Protein AF-B3S1S8-F1 (afdb_monomer_lite)

Structure (mmCIF, N/CA/C/O backbone):
data_AF-B3S1S8-F1
#
_entry.id   AF-B3S1S8-F1
#
loop_
_atom_site.group_PDB
_atom_site.id
_atom_site.type_symbol
_atom_site.label_atom_id
_atom_site.label_alt_id
_atom_site.label_comp_id
_atom_site.label_asym_id
_atom_site.label_entity_id
_atom_site.label_seq_id
_atom_site.pdbx_PDB_ins_code
_atom_site.Cartn_x
_atom_site.Cartn_y
_atom_site.Cartn_z
_atom_site.occupancy
_atom_site.B_iso_or_equiv
_atom_site.auth_seq_id
_atom_site.auth_comp_id
_atom_site.auth_asym_id
_atom_site.auth_atom_id
_atom_site.pdbx_PDB_model_num
ATOM 1 N N . MET A 1 1 ? -40.606 -5.474 35.653 1.00 45.53 1 MET A N 1
ATOM 2 C CA . MET A 1 1 ? -39.878 -5.193 34.398 1.00 45.53 1 MET A CA 1
ATOM 3 C C . MET A 1 1 ? -38.573 -4.525 34.785 1.00 45.53 1 MET A C 1
ATOM 5 O O . MET A 1 1 ? -38.622 -3.520 35.476 1.00 45.53 1 MET A O 1
ATOM 9 N N . SER A 1 2 ? -37.423 -5.132 34.489 1.00 52.34 2 SER A N 1
ATOM 10 C CA . SER A 1 2 ? -36.126 -4.536 34.825 1.00 52.34 2 SER A CA 1
ATOM 11 C C . SER A 1 2 ? -35.828 -3.410 33.840 1.00 52.34 2 SER A C 1
ATOM 13 O O . SER A 1 2 ? -35.502 -3.671 32.681 1.00 52.34 2 SER A O 1
ATOM 15 N N . SER A 1 3 ? -35.999 -2.170 34.297 1.00 56.22 3 SER A N 1
ATOM 16 C CA . SER A 1 3 ? -35.756 -0.972 33.497 1.00 56.22 3 SER A CA 1
ATOM 17 C C . SER A 1 3 ? -34.338 -0.965 32.936 1.00 56.22 3 SER A C 1
ATOM 19 O O . SER A 1 3 ? -33.378 -1.373 33.596 1.00 56.22 3 SER A O 1
ATOM 21 N N . ILE A 1 4 ? -34.217 -0.546 31.682 1.00 69.62 4 ILE A N 1
ATOM 22 C CA . ILE A 1 4 ? -32.931 -0.424 30.995 1.00 69.62 4 ILE A CA 1
ATOM 23 C C . ILE A 1 4 ? -32.202 0.804 31.561 1.00 69.62 4 ILE A C 1
ATOM 25 O O . ILE A 1 4 ? -32.836 1.777 31.957 1.00 69.62 4 ILE A O 1
ATOM 29 N N . ILE A 1 5 ? -30.863 0.791 31.592 1.00 71.94 5 ILE A N 1
ATOM 30 C CA . ILE A 1 5 ? -30.052 1.898 32.143 1.00 71.94 5 ILE A CA 1
ATOM 31 C C . ILE A 1 5 ? -30.457 3.257 31.537 1.00 71.94 5 ILE A C 1
ATOM 33 O O . ILE A 1 5 ? -30.552 4.241 32.269 1.00 71.94 5 ILE A O 1
ATOM 37 N N . LEU A 1 6 ? -30.786 3.295 30.238 1.00 73.06 6 LEU A N 1
ATOM 38 C CA . LEU A 1 6 ? -31.295 4.486 29.545 1.00 73.06 6 LEU A CA 1
ATOM 39 C C . LEU A 1 6 ? -32.641 5.007 30.074 1.00 73.06 6 LEU A C 1
ATOM 41 O O . LEU A 1 6 ? -32.866 6.208 30.028 1.00 73.06 6 LEU A O 1
ATOM 45 N N . GLU A 1 7 ? -33.515 4.144 30.590 1.00 76.56 7 GLU A N 1
ATOM 46 C CA . GLU A 1 7 ? -34.831 4.533 31.125 1.00 76.56 7 GLU A CA 1
ATOM 47 C C . GLU A 1 7 ? -34.725 5.111 32.543 1.00 76.56 7 GLU A C 1
ATOM 49 O O . GLU A 1 7 ? -35.567 5.894 32.968 1.00 76.56 7 GLU A O 1
ATOM 54 N N . THR A 1 8 ? -33.673 4.738 33.277 1.00 79.56 8 THR A N 1
ATOM 55 C CA . THR A 1 8 ? -33.416 5.202 34.654 1.00 79.56 8 THR A CA 1
ATOM 56 C C . THR A 1 8 ? -32.478 6.412 34.731 1.00 79.56 8 THR A C 1
ATOM 58 O O . THR A 1 8 ? -32.267 6.979 35.803 1.00 79.56 8 THR A O 1
ATOM 61 N N . LEU A 1 9 ? -31.876 6.800 33.603 1.00 80.38 9 LEU A N 1
ATOM 62 C CA . LEU A 1 9 ? -30.872 7.858 33.530 1.00 80.38 9 LEU A CA 1
ATOM 63 C C . LEU A 1 9 ? -31.528 9.245 33.555 1.00 80.38 9 LEU A C 1
ATOM 65 O O . LEU A 1 9 ? -32.328 9.595 32.693 1.00 80.38 9 LEU A O 1
ATOM 69 N N . SER A 1 10 ? -31.139 10.077 34.524 1.00 87.44 10 SER A N 1
ATOM 70 C CA . SER A 1 10 ? -31.564 11.484 34.573 1.00 87.44 10 SER A CA 1
ATOM 71 C C . SER A 1 10 ? -30.994 12.277 33.389 1.00 87.44 10 SER A C 1
ATOM 73 O O . SER A 1 10 ? -29.819 12.121 33.043 1.00 87.44 10 SER A O 1
ATOM 75 N N . SER A 1 11 ? -31.784 13.199 32.825 1.00 86.06 11 SER A N 1
ATOM 76 C CA . SER A 1 11 ? -31.407 14.027 31.666 1.00 86.06 11 SER A CA 1
ATOM 77 C C . SER A 1 11 ? -30.083 14.776 31.851 1.00 86.06 11 SER A C 1
ATOM 79 O O . SER A 1 11 ? -29.344 14.955 30.888 1.00 86.06 11 SER A O 1
ATOM 81 N N . LYS A 1 12 ? -29.724 15.152 33.087 1.00 90.50 12 LYS A N 1
ATOM 82 C CA . LYS A 1 12 ? -28.438 15.804 33.390 1.00 90.50 12 LYS A CA 1
ATOM 83 C C . LYS A 1 12 ? -27.236 14.893 33.105 1.00 90.50 12 LYS A C 1
ATOM 85 O O . LYS A 1 12 ? -26.252 15.343 32.527 1.00 90.50 12 LYS A O 1
ATOM 90 N N . HIS A 1 13 ? -27.328 13.610 33.460 1.00 89.25 13 HIS A N 1
ATOM 91 C CA . HIS A 1 13 ? -26.271 12.626 33.197 1.00 89.25 13 HIS A CA 1
ATOM 92 C C . HIS A 1 13 ? -26.191 12.267 31.714 1.00 89.25 13 HIS A C 1
ATOM 94 O O . HIS A 1 13 ? -25.094 12.099 31.185 1.00 89.25 13 HIS A O 1
ATOM 100 N N . LEU A 1 14 ? -27.340 12.197 31.033 1.00 88.75 14 LEU A N 1
ATOM 101 C CA . LEU A 1 14 ? -27.385 11.962 29.592 1.00 88.75 14 LEU A CA 1
ATOM 102 C C . LEU A 1 14 ? -26.706 13.105 28.820 1.00 88.75 14 LEU A C 1
ATOM 104 O O . LEU A 1 14 ? -25.874 12.844 27.954 1.00 88.75 14 LEU A O 1
ATOM 108 N N . ILE A 1 15 ? -26.997 14.361 29.178 1.00 92.44 15 ILE A N 1
ATOM 109 C CA . ILE A 1 15 ? -26.346 15.541 28.588 1.00 92.44 15 ILE A CA 1
ATOM 110 C C . ILE A 1 15 ? -24.839 15.515 28.860 1.00 92.44 15 ILE A C 1
ATOM 112 O O . ILE A 1 15 ? -24.052 15.721 27.939 1.00 92.44 15 ILE A O 1
ATOM 116 N N . ALA A 1 16 ? -24.420 15.202 30.090 1.00 93.25 16 ALA A N 1
ATOM 117 C CA . ALA A 1 16 ? -23.002 15.099 30.430 1.00 93.25 16 ALA A CA 1
ATOM 118 C C . ALA A 1 16 ? -22.276 14.020 29.601 1.00 93.25 16 ALA A C 1
ATOM 120 O O . ALA A 1 16 ? -21.203 14.281 29.060 1.00 93.25 16 ALA A O 1
ATOM 121 N N . PHE A 1 17 ? -22.874 12.832 29.440 1.00 91.12 17 PHE A N 1
ATOM 122 C CA . PHE A 1 17 ? -22.316 11.764 28.603 1.00 91.12 17 PHE A CA 1
ATOM 123 C C . PHE A 1 17 ? -22.252 12.164 27.122 1.00 91.12 17 PHE A C 1
ATOM 125 O O . PHE A 1 17 ? -21.245 11.920 26.457 1.00 91.12 17 PHE A O 1
ATOM 132 N N . SER A 1 18 ? -23.294 12.828 26.615 1.00 92.00 18 SER A N 1
ATOM 133 C CA . SER A 1 18 ? -23.328 13.329 25.239 1.00 92.00 18 SER A CA 1
ATOM 134 C C . SER A 1 18 ? -22.239 14.374 24.982 1.00 92.00 18 SER A C 1
ATOM 136 O O . SER A 1 18 ? -21.576 14.316 23.950 1.00 92.00 18 SER A O 1
ATOM 138 N N . LEU A 1 19 ? -22.019 15.309 25.913 1.00 95.50 19 LEU A N 1
ATOM 139 C CA . LEU A 1 19 ? -20.952 16.309 25.810 1.00 95.50 19 LEU A CA 1
ATOM 140 C C . LEU A 1 19 ? -19.561 15.666 25.857 1.00 95.50 19 LEU A C 1
ATOM 142 O O . LEU A 1 19 ? -18.675 16.078 25.113 1.00 95.50 19 LEU A O 1
ATOM 146 N N . LEU A 1 20 ? -19.375 14.627 26.676 1.00 93.94 20 LEU A N 1
ATOM 147 C CA . LEU A 1 20 ? -18.128 13.862 26.727 1.00 93.94 20 LEU A CA 1
ATOM 148 C C . LEU A 1 20 ? -17.842 13.147 25.400 1.00 93.94 20 LEU A C 1
ATOM 150 O O . LEU A 1 20 ? -16.719 13.208 24.900 1.00 93.94 20 LEU A O 1
ATOM 154 N N . MET A 1 21 ? -18.848 12.501 24.805 1.00 91.81 21 MET A N 1
ATOM 155 C CA . MET A 1 21 ? -18.712 11.870 23.486 1.00 91.81 21 MET A CA 1
ATOM 156 C C . MET A 1 21 ? -18.413 12.895 22.390 1.00 91.81 21 MET A C 1
ATOM 158 O O . MET A 1 21 ? -17.554 12.651 21.545 1.00 91.81 21 MET A O 1
ATOM 162 N N . LEU A 1 22 ? -19.052 14.065 22.437 1.00 95.56 22 LEU A N 1
ATOM 163 C CA . LEU A 1 22 ? -18.797 15.154 21.497 1.00 95.56 22 LEU A CA 1
ATOM 164 C C . LEU A 1 22 ? -17.364 15.695 21.638 1.00 95.56 22 LEU A C 1
ATOM 166 O O . LEU A 1 22 ? -16.676 15.887 20.638 1.00 95.56 22 LEU A O 1
ATOM 170 N N . ALA A 1 23 ? -16.866 15.863 22.865 1.00 94.62 23 ALA A N 1
ATOM 171 C CA . ALA A 1 23 ? -15.479 16.256 23.111 1.00 94.62 23 ALA A CA 1
ATOM 172 C C . ALA A 1 23 ? -14.474 15.218 22.575 1.00 94.62 23 ALA A C 1
ATOM 174 O O . ALA A 1 23 ? -13.458 15.590 21.987 1.00 94.62 23 ALA A O 1
ATOM 175 N N . ALA A 1 24 ? -14.773 13.921 22.719 1.00 90.62 24 ALA A N 1
ATOM 176 C CA . ALA A 1 24 ? -13.963 12.850 22.143 1.00 90.62 24 ALA A CA 1
ATOM 177 C C . ALA A 1 24 ? -13.981 12.865 20.601 1.00 90.62 24 ALA A C 1
ATOM 179 O O . ALA A 1 24 ? -12.947 12.682 19.969 1.00 90.62 24 ALA A O 1
ATOM 180 N N . GLN A 1 25 ? -15.125 13.138 19.968 1.00 90.81 25 GLN A N 1
ATOM 181 C CA . GLN A 1 25 ? -15.199 13.287 18.508 1.00 90.81 25 GLN A CA 1
ATOM 182 C C . GLN A 1 25 ? -14.378 14.485 18.012 1.00 90.81 25 GLN A C 1
ATOM 184 O O . GLN A 1 25 ? -13.640 14.366 17.035 1.00 90.81 25 GLN A O 1
ATOM 189 N N . ILE A 1 26 ? -14.444 15.621 18.715 1.00 93.56 26 ILE A N 1
ATOM 190 C CA . ILE A 1 26 ? -13.639 16.806 18.398 1.00 93.56 26 ILE A CA 1
ATOM 191 C C . ILE A 1 26 ? -12.139 16.500 18.516 1.00 93.56 26 ILE A C 1
ATOM 193 O O . ILE A 1 26 ? -11.364 16.910 17.651 1.00 93.56 26 ILE A O 1
ATOM 197 N N . SER A 1 27 ? -11.710 15.755 19.541 1.00 89.75 27 SER A N 1
ATOM 198 C CA . SER A 1 27 ? -10.294 15.399 19.689 1.00 89.75 27 SER A CA 1
ATOM 199 C C . SER A 1 27 ? -9.792 14.530 18.529 1.00 89.75 27 SER A C 1
ATOM 201 O O . SER A 1 27 ? -8.696 14.778 18.022 1.00 89.75 27 SER A O 1
ATOM 203 N N . PHE A 1 28 ? -10.607 13.596 18.026 1.00 88.00 28 PHE A N 1
ATOM 204 C CA . PHE A 1 28 ? -10.269 12.814 16.833 1.00 88.00 28 PHE A CA 1
ATOM 205 C C . PHE A 1 28 ? -10.124 13.674 15.574 1.00 88.00 28 PHE A C 1
ATOM 207 O O . PHE A 1 28 ? -9.222 13.418 14.775 1.00 88.00 28 PHE A O 1
ATOM 214 N N . ILE A 1 29 ? -10.930 14.729 15.416 1.00 88.94 29 ILE A N 1
ATOM 215 C CA . ILE A 1 29 ? -10.787 15.676 14.296 1.00 88.94 29 ILE A CA 1
ATOM 216 C C . ILE A 1 29 ? -9.424 16.378 14.361 1.00 88.94 29 ILE A C 1
ATOM 218 O O . ILE A 1 29 ? -8.721 16.453 13.354 1.00 88.94 29 ILE A O 1
ATOM 222 N N . PHE A 1 30 ? -8.998 16.830 15.544 1.00 89.25 30 PHE A N 1
ATOM 223 C CA . PHE A 1 30 ? -7.679 17.453 15.709 1.00 89.25 30 PHE A CA 1
ATOM 224 C C . PHE A 1 30 ? -6.518 16.493 15.423 1.00 89.25 30 PHE A C 1
ATOM 226 O O . PHE A 1 30 ? -5.501 16.917 14.871 1.00 89.25 30 PHE A O 1
ATOM 233 N N . ILE A 1 31 ? -6.657 15.210 15.769 1.00 87.38 31 ILE A N 1
ATOM 234 C CA . ILE A 1 31 ? -5.667 14.180 15.419 1.00 87.38 31 ILE A CA 1
ATOM 235 C C . ILE A 1 31 ? -5.635 13.974 13.898 1.00 87.38 31 ILE A C 1
ATOM 237 O O . ILE A 1 31 ? -4.554 13.941 13.312 1.00 87.38 31 ILE A O 1
ATOM 241 N N . GLY A 1 32 ? -6.802 13.919 13.249 1.00 84.19 32 GLY A N 1
ATOM 242 C CA . GLY A 1 32 ? -6.922 13.802 11.795 1.00 84.19 32 GLY A CA 1
ATOM 243 C C . GLY A 1 32 ? -6.285 14.967 11.033 1.00 84.19 32 GLY A C 1
ATOM 244 O O . GLY A 1 32 ? -5.640 14.741 10.017 1.00 84.19 32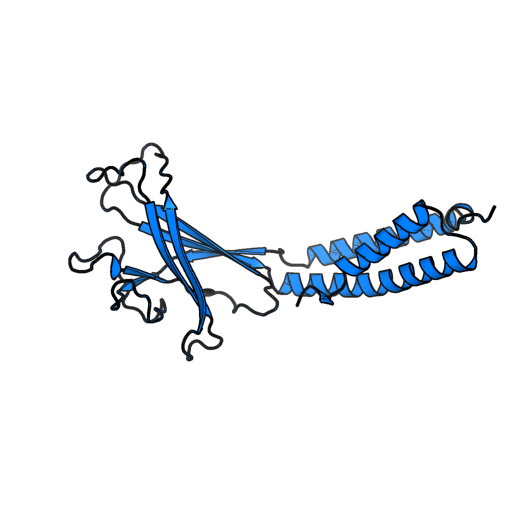 GLY A O 1
ATOM 245 N N . LEU A 1 33 ? -6.380 16.196 11.555 1.00 87.19 33 LEU A N 1
ATOM 246 C CA . LEU A 1 33 ? -5.735 17.378 10.961 1.00 87.19 33 LEU A CA 1
ATOM 247 C C . LEU A 1 33 ? -4.199 17.337 11.027 1.00 87.19 33 LEU A C 1
ATOM 249 O O . LEU A 1 33 ? -3.539 17.967 10.204 1.00 87.19 33 LEU A O 1
ATOM 253 N N . LYS A 1 34 ? -3.624 16.625 12.004 1.00 87.25 34 LYS A N 1
ATOM 254 C CA . LYS A 1 34 ? -2.167 16.438 12.125 1.00 87.25 34 LYS A CA 1
ATOM 255 C C . LYS A 1 34 ? -1.653 15.240 11.330 1.00 87.25 34 LYS A C 1
ATOM 257 O O . LYS A 1 34 ? -0.455 15.170 11.061 1.00 87.25 34 LYS A O 1
ATOM 262 N N . ALA A 1 35 ? -2.522 14.291 10.995 1.00 89.06 35 ALA A N 1
ATOM 263 C CA . ALA A 1 35 ? -2.134 13.113 10.241 1.00 89.06 35 ALA A CA 1
ATOM 264 C C . ALA A 1 35 ? -1.841 13.483 8.775 1.00 89.06 35 ALA A C 1
ATOM 266 O O . ALA A 1 35 ? -2.598 14.242 8.165 1.00 89.06 35 ALA A O 1
ATOM 267 N N . PRO A 1 36 ? -0.758 12.955 8.177 1.00 90.62 36 PRO A N 1
ATOM 268 C CA . PRO A 1 36 ? -0.522 13.128 6.753 1.00 90.62 36 PRO A CA 1
ATOM 269 C C . PRO A 1 36 ? -1.573 12.361 5.947 1.00 90.62 36 PRO A C 1
ATOM 271 O O . PRO A 1 36 ? -2.266 11.482 6.462 1.00 90.62 36 PRO A O 1
ATOM 274 N N . SER A 1 37 ? -1.670 12.663 4.654 1.00 91.00 37 SER A N 1
ATOM 275 C CA . SER A 1 37 ? -2.592 11.961 3.760 1.00 91.00 37 SER A CA 1
ATOM 276 C C . SER A 1 37 ? -2.371 10.438 3.810 1.00 91.00 37 SER A C 1
ATOM 278 O O . SER A 1 37 ? -1.221 9.994 3.829 1.00 91.00 37 SER A O 1
ATOM 280 N N . PRO A 1 38 ? -3.435 9.618 3.777 1.00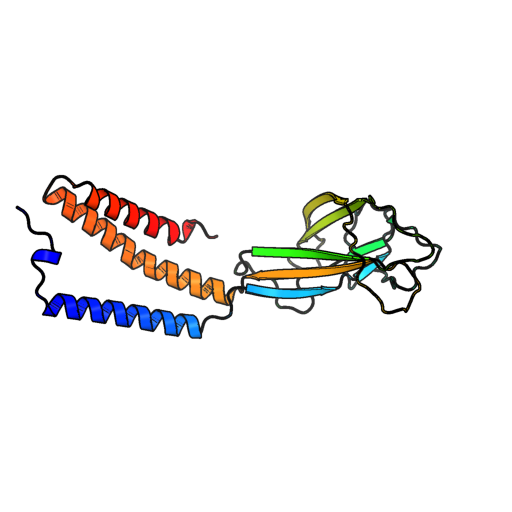 89.81 38 PRO A N 1
ATOM 281 C CA . PRO A 1 38 ? -3.324 8.166 3.956 1.00 89.81 38 PRO A CA 1
ATOM 282 C C . PRO A 1 38 ? -2.441 7.504 2.899 1.00 89.81 38 PRO A C 1
ATOM 284 O O . PRO A 1 38 ? -1.667 6.588 3.183 1.00 89.81 38 PRO A O 1
ATOM 287 N N . THR A 1 39 ? -2.505 8.026 1.680 1.00 91.31 39 THR A N 1
ATOM 288 C CA . THR A 1 39 ? -1.849 7.458 0.513 1.00 91.31 39 THR A CA 1
ATOM 289 C C . THR A 1 39 ? -1.086 8.542 -0.226 1.00 91.31 39 THR A C 1
ATOM 291 O O . THR A 1 39 ? -1.520 9.695 -0.281 1.00 91.31 39 THR A O 1
ATOM 294 N N . LYS A 1 40 ? 0.049 8.172 -0.819 1.00 88.81 40 LYS A N 1
ATOM 295 C CA . LYS A 1 40 ? 0.810 9.035 -1.717 1.00 88.81 40 LYS A CA 1
ATOM 296 C C . LYS A 1 40 ? 1.138 8.295 -3.007 1.00 88.81 40 LYS A C 1
ATOM 298 O O . LYS A 1 40 ? 1.621 7.164 -2.977 1.00 88.81 40 LYS A O 1
ATOM 303 N N . ALA A 1 41 ? 0.857 8.951 -4.127 1.00 88.00 41 ALA A N 1
ATOM 304 C CA . ALA A 1 41 ? 1.190 8.462 -5.454 1.00 88.00 41 ALA A CA 1
ATOM 305 C C . ALA A 1 41 ? 2.524 9.062 -5.907 1.00 88.00 41 ALA A C 1
ATOM 307 O O . ALA A 1 41 ? 2.754 10.266 -5.781 1.00 88.00 41 ALA A O 1
ATOM 308 N N . TYR A 1 42 ? 3.382 8.210 -6.449 1.00 84.75 42 TYR A N 1
ATOM 309 C CA . TYR A 1 42 ? 4.671 8.557 -7.018 1.00 84.75 42 TYR A CA 1
ATOM 310 C C . TYR A 1 42 ? 4.721 8.123 -8.474 1.00 84.75 42 TYR A C 1
ATOM 312 O O . TYR A 1 42 ? 4.167 7.096 -8.871 1.00 84.75 42 TYR A O 1
ATOM 320 N N . LYS A 1 43 ? 5.386 8.951 -9.268 1.00 83.06 43 LYS A N 1
ATOM 321 C CA . LYS A 1 43 ? 5.529 8.799 -10.704 1.00 83.06 43 LYS A CA 1
ATOM 322 C C . LYS A 1 43 ? 6.939 8.287 -10.990 1.00 83.06 43 LYS A C 1
ATOM 324 O O . LYS A 1 43 ? 7.899 8.977 -10.668 1.00 83.06 43 LYS A O 1
ATOM 329 N N . PHE A 1 44 ? 7.053 7.099 -11.571 1.00 81.88 44 PHE A N 1
ATOM 330 C CA . PHE A 1 44 ? 8.321 6.464 -11.911 1.00 81.88 44 PHE A CA 1
ATOM 331 C C . PHE A 1 44 ? 8.412 6.263 -13.419 1.00 81.88 44 PHE A C 1
ATOM 333 O O . PHE A 1 44 ? 7.585 5.587 -14.029 1.00 81.88 44 PHE A O 1
ATOM 340 N N . THR A 1 45 ? 9.444 6.834 -14.021 1.00 81.50 45 THR A N 1
ATOM 341 C CA . THR A 1 45 ? 9.780 6.566 -15.418 1.00 81.50 45 THR A CA 1
ATOM 342 C C . THR A 1 45 ? 10.648 5.318 -15.472 1.00 81.50 45 THR A C 1
ATOM 344 O O . THR A 1 45 ? 11.586 5.196 -14.683 1.00 81.50 45 THR A O 1
ATOM 347 N N . ALA A 1 46 ? 10.323 4.383 -16.365 1.00 86.06 46 ALA A N 1
ATOM 348 C CA . ALA A 1 46 ? 11.184 3.236 -16.600 1.00 86.06 46 ALA A CA 1
ATOM 349 C C . ALA A 1 46 ? 12.425 3.658 -17.387 1.00 86.06 46 ALA A C 1
ATOM 351 O O . ALA A 1 46 ? 12.313 4.347 -18.400 1.00 86.06 46 ALA A O 1
ATOM 352 N N . THR A 1 47 ? 13.590 3.211 -16.931 1.00 87.94 47 THR A N 1
ATOM 353 C CA . THR A 1 47 ? 14.833 3.313 -17.693 1.00 87.94 47 THR A CA 1
ATOM 354 C C . THR A 1 47 ? 14.912 2.118 -18.626 1.00 87.94 47 THR A C 1
ATOM 356 O O . THR A 1 47 ? 14.656 0.979 -18.223 1.00 87.94 47 THR A O 1
ATOM 359 N N . THR A 1 48 ? 15.251 2.367 -19.883 1.00 88.94 48 THR A N 1
ATOM 360 C CA . THR A 1 48 ? 15.455 1.319 -20.878 1.00 88.94 48 THR A CA 1
ATOM 361 C C . THR A 1 48 ? 16.894 0.879 -20.914 1.00 88.94 48 THR A C 1
ATOM 363 O O . THR A 1 48 ? 17.792 1.670 -21.178 1.00 88.94 48 THR A O 1
ATOM 366 N N . CYS A 1 49 ? 17.100 -0.409 -20.685 1.00 89.50 49 CYS A N 1
ATOM 367 C CA . CYS A 1 49 ? 18.410 -1.023 -20.616 1.00 89.50 49 CYS A CA 1
ATOM 368 C C . CYS A 1 49 ? 18.575 -2.074 -21.709 1.00 89.50 49 CYS A C 1
ATOM 370 O O . CYS A 1 49 ? 17.628 -2.794 -22.045 1.00 89.50 49 CYS A O 1
ATOM 372 N N . LYS A 1 50 ? 19.812 -2.227 -22.190 1.00 90.00 50 LYS A N 1
ATOM 373 C CA . LYS A 1 50 ? 20.198 -3.384 -22.997 1.00 90.00 50 LYS A CA 1
ATOM 374 C C . LYS A 1 50 ? 20.347 -4.627 -22.119 1.00 90.00 50 LYS A C 1
ATOM 376 O O . LYS A 1 50 ? 21.161 -4.646 -21.195 1.00 90.00 50 LYS A O 1
ATOM 381 N N . ALA A 1 51 ? 19.613 -5.680 -22.444 1.00 86.81 51 ALA A N 1
ATOM 382 C CA . ALA A 1 51 ? 19.791 -7.010 -21.889 1.00 86.81 51 ALA A CA 1
ATOM 383 C C . ALA A 1 51 ? 20.666 -7.882 -22.794 1.00 86.81 51 ALA A C 1
ATOM 385 O O . ALA A 1 51 ? 20.730 -7.710 -24.006 1.00 86.81 51 ALA A O 1
ATOM 386 N N . HIS A 1 52 ? 21.336 -8.855 -22.181 1.00 83.25 52 HIS A N 1
ATOM 387 C CA . HIS A 1 52 ? 22.224 -9.800 -22.868 1.00 83.25 52 HIS A CA 1
ATOM 388 C C . HIS A 1 52 ? 21.657 -11.225 -22.887 1.00 83.25 52 HIS A C 1
ATOM 390 O O . HIS A 1 52 ? 22.354 -12.174 -23.245 1.00 83.25 52 HIS A O 1
ATOM 396 N N . ASP A 1 53 ? 20.404 -11.403 -22.461 1.00 80.19 53 ASP A N 1
ATOM 397 C CA . ASP A 1 53 ? 19.833 -12.714 -22.158 1.00 80.19 53 ASP A CA 1
ATOM 398 C C . ASP A 1 53 ? 18.595 -13.091 -22.984 1.00 80.19 53 ASP A C 1
ATOM 400 O O . ASP A 1 53 ? 17.921 -14.070 -22.641 1.00 80.19 53 ASP A O 1
ATOM 404 N N . LYS A 1 54 ? 18.349 -12.382 -24.097 1.00 80.56 54 LYS A N 1
ATOM 405 C CA . LYS A 1 54 ? 17.306 -12.700 -25.092 1.00 80.56 54 LYS A CA 1
ATOM 406 C C . LYS A 1 54 ? 15.927 -12.905 -24.449 1.00 80.56 54 LYS A C 1
ATOM 408 O O . LYS A 1 54 ? 15.306 -13.962 -24.585 1.00 80.56 54 LYS A O 1
ATOM 413 N N . GLY A 1 55 ? 15.513 -11.948 -23.620 1.00 75.38 55 GLY A N 1
ATOM 414 C CA . GLY A 1 55 ? 14.210 -11.931 -22.954 1.00 75.38 55 GLY A CA 1
ATOM 415 C C . GLY A 1 55 ? 14.044 -12.909 -21.785 1.00 75.38 55 GLY A C 1
ATOM 416 O O . GLY A 1 55 ? 12.934 -13.079 -21.280 1.00 75.38 55 GLY A O 1
ATOM 417 N N . ARG A 1 56 ? 15.112 -13.581 -21.325 1.00 80.25 56 ARG A N 1
ATOM 418 C CA . ARG A 1 56 ? 15.028 -14.562 -20.222 1.00 80.25 56 ARG A CA 1
ATOM 419 C C . ARG A 1 56 ? 15.105 -13.936 -18.830 1.00 80.25 56 ARG A C 1
ATOM 421 O O . ARG A 1 56 ? 14.858 -14.661 -17.861 1.00 80.25 56 ARG A O 1
ATOM 428 N N . LEU A 1 57 ? 15.440 -12.650 -18.719 1.00 82.31 57 LEU A N 1
ATOM 429 C CA . LEU A 1 57 ? 15.549 -11.858 -17.484 1.00 82.31 57 LEU A CA 1
ATOM 430 C C . LEU A 1 57 ? 16.315 -12.546 -16.333 1.00 82.31 57 LEU A C 1
ATOM 432 O O . LEU A 1 57 ? 15.974 -12.376 -15.164 1.00 82.31 57 LEU A O 1
ATOM 436 N N . LYS A 1 58 ? 17.320 -13.378 -16.632 1.00 81.88 58 LYS A N 1
ATOM 437 C CA . LYS A 1 58 ? 18.102 -14.158 -15.654 1.00 81.88 58 LYS A CA 1
ATOM 438 C C . LYS A 1 58 ? 18.885 -13.273 -14.687 1.00 81.88 58 LYS A C 1
ATOM 440 O O . LYS A 1 58 ? 19.121 -13.695 -13.558 1.00 81.88 58 LYS A O 1
ATOM 445 N N . GLN A 1 59 ? 19.284 -12.089 -15.138 1.00 86.38 59 GLN A N 1
ATOM 446 C CA . GLN A 1 59 ? 19.999 -11.102 -14.344 1.00 86.38 59 GLN A CA 1
ATOM 447 C C . GLN A 1 59 ? 19.091 -9.910 -14.027 1.00 86.38 59 GLN A C 1
ATOM 449 O O . GLN A 1 59 ? 18.169 -9.590 -14.774 1.00 86.38 59 GLN A O 1
ATOM 454 N N . TRP A 1 60 ? 19.368 -9.255 -12.904 1.00 88.12 60 TRP A N 1
ATOM 455 C CA . TRP A 1 60 ? 18.724 -8.005 -12.525 1.00 88.12 60 TRP A CA 1
ATOM 456 C C . TRP A 1 60 ? 19.416 -6.816 -13.189 1.00 88.12 60 TRP A C 1
ATOM 458 O O . TRP A 1 60 ? 20.642 -6.717 -13.156 1.00 88.12 60 TRP A O 1
ATOM 468 N N . TYR A 1 61 ? 18.620 -5.913 -13.754 1.00 88.94 61 TYR A N 1
ATOM 469 C CA . TYR A 1 61 ? 19.087 -4.692 -14.405 1.00 88.94 61 TYR A CA 1
ATOM 470 C C . TYR A 1 61 ? 18.739 -3.497 -13.514 1.00 88.94 61 TYR A C 1
ATOM 472 O O . TYR A 1 61 ? 17.571 -3.122 -13.419 1.00 88.94 61 TYR A O 1
ATOM 480 N N . ASP A 1 62 ? 19.730 -2.931 -12.822 1.00 86.81 62 ASP A N 1
ATOM 481 C CA . ASP A 1 62 ? 19.551 -1.707 -12.030 1.00 86.81 62 ASP A CA 1
ATOM 482 C C . ASP A 1 62 ? 19.626 -0.481 -12.960 1.00 86.81 62 ASP A C 1
ATOM 484 O O . ASP A 1 62 ? 20.584 -0.404 -13.739 1.00 86.81 62 ASP A O 1
ATOM 488 N N . PRO A 1 63 ? 18.663 0.463 -12.896 1.00 87.06 63 PRO A N 1
ATOM 489 C CA . PRO A 1 63 ? 18.683 1.686 -13.700 1.00 87.06 63 PRO A CA 1
ATOM 490 C C . PRO A 1 63 ? 20.010 2.456 -13.664 1.00 87.06 63 PRO A C 1
ATOM 492 O O . PRO A 1 63 ? 20.394 3.031 -14.674 1.00 87.06 63 PRO A O 1
ATOM 495 N N . ASP A 1 64 ? 20.728 2.448 -12.534 1.00 85.00 64 ASP A N 1
ATOM 496 C CA . ASP A 1 64 ? 21.968 3.228 -12.383 1.00 85.00 64 ASP A CA 1
ATOM 497 C C . ASP A 1 64 ? 23.214 2.510 -12.936 1.00 85.00 64 ASP A C 1
ATOM 499 O O . ASP A 1 64 ? 24.273 3.121 -13.072 1.00 85.00 64 ASP A O 1
ATOM 503 N N . GLN A 1 65 ? 23.131 1.200 -13.188 1.00 85.75 65 GLN A N 1
ATOM 504 C CA . GLN A 1 65 ? 24.284 0.368 -13.567 1.00 85.75 65 GLN A CA 1
ATOM 505 C C . GLN A 1 65 ? 24.181 -0.213 -14.978 1.00 85.75 65 GLN A C 1
ATOM 507 O O . GLN A 1 65 ? 25.152 -0.782 -15.480 1.00 85.75 65 GLN A O 1
ATOM 512 N N . CYS A 1 66 ? 23.010 -0.137 -15.606 1.00 88.19 66 CYS A N 1
ATOM 513 C CA . CYS A 1 66 ? 22.785 -0.745 -16.906 1.00 88.19 66 CYS A CA 1
ATOM 514 C C . CYS A 1 66 ? 23.281 0.140 -18.062 1.00 88.19 66 CYS A C 1
ATOM 516 O O . CYS A 1 66 ? 23.457 1.349 -17.927 1.00 88.19 66 CYS A O 1
ATOM 518 N N . GLN A 1 67 ? 23.461 -0.469 -19.237 1.00 89.50 67 GLN A N 1
ATOM 519 C CA . GLN A 1 67 ? 23.655 0.281 -20.473 1.00 89.50 67 GLN A CA 1
ATOM 520 C C . GLN A 1 67 ? 22.307 0.856 -20.927 1.00 89.50 67 GLN A C 1
ATOM 522 O O . GLN A 1 67 ? 21.491 0.129 -21.501 1.00 89.50 67 GLN A O 1
ATOM 527 N N . GLU A 1 68 ? 22.086 2.141 -20.653 1.00 88.94 68 GLU A N 1
ATOM 528 C CA . GLU A 1 68 ? 20.879 2.857 -21.064 1.00 88.94 68 GLU A CA 1
ATOM 529 C C . GLU A 1 68 ? 20.795 2.969 -22.596 1.00 88.94 68 GLU A C 1
ATOM 531 O O . GLU A 1 68 ? 21.788 3.232 -23.281 1.00 88.94 68 GLU A O 1
ATOM 536 N N . ILE A 1 69 ? 19.598 2.744 -23.136 1.00 87.12 69 ILE A N 1
ATOM 537 C CA . ILE A 1 69 ? 19.269 2.921 -24.551 1.00 87.12 69 ILE A CA 1
ATOM 538 C C . ILE A 1 69 ? 18.205 4.009 -24.647 1.00 87.12 69 ILE A C 1
ATOM 540 O O . ILE A 1 69 ? 17.183 3.924 -23.968 1.00 87.12 69 ILE A O 1
ATOM 544 N N . ASP A 1 70 ? 18.394 4.978 -25.540 1.00 83.00 70 ASP A N 1
ATOM 545 C CA . ASP A 1 70 ? 17.329 5.915 -25.891 1.00 83.00 70 ASP A CA 1
ATOM 546 C C . ASP A 1 70 ? 16.257 5.203 -26.735 1.00 83.00 70 ASP A C 1
ATOM 548 O O . ASP A 1 70 ? 16.520 4.786 -27.866 1.00 83.00 70 ASP A O 1
ATOM 552 N N . ILE A 1 71 ? 15.040 5.081 -26.191 1.00 77.25 71 ILE A N 1
ATOM 553 C CA . ILE A 1 71 ? 13.875 4.482 -26.873 1.00 77.25 71 ILE A CA 1
ATOM 554 C C . ILE A 1 71 ? 13.611 5.168 -28.211 1.00 77.25 71 ILE A C 1
ATOM 556 O O . ILE A 1 71 ? 13.201 4.512 -29.165 1.00 77.25 71 ILE A O 1
ATOM 560 N N . ARG A 1 72 ? 13.858 6.481 -28.287 1.00 74.56 72 ARG A N 1
ATOM 561 C CA . ARG A 1 72 ? 13.559 7.269 -29.483 1.00 74.56 72 ARG A CA 1
ATOM 562 C C . ARG A 1 72 ? 14.500 6.953 -30.628 1.00 74.56 72 ARG A C 1
ATOM 564 O O . ARG A 1 72 ? 14.134 7.171 -31.767 1.00 74.56 72 ARG A O 1
ATOM 571 N N . ASN A 1 73 ? 15.702 6.461 -30.347 1.00 77.75 73 ASN A N 1
ATOM 572 C CA . ASN A 1 73 ? 16.719 6.174 -31.352 1.00 77.75 73 ASN A CA 1
ATOM 573 C C . ASN A 1 73 ? 17.379 4.831 -31.053 1.00 77.75 73 ASN A C 1
ATOM 575 O O . ASN A 1 73 ? 18.580 4.748 -30.784 1.00 77.75 73 ASN A O 1
ATOM 579 N N . ILE A 1 74 ? 16.580 3.764 -31.103 1.00 77.06 74 ILE A N 1
ATOM 580 C CA . ILE A 1 74 ? 17.093 2.408 -30.915 1.00 77.06 74 ILE A CA 1
ATOM 581 C C . ILE A 1 74 ? 18.012 2.061 -32.098 1.00 77.06 74 ILE A C 1
ATOM 583 O O . ILE A 1 74 ? 17.569 2.091 -33.250 1.00 77.06 74 ILE A O 1
ATOM 587 N N . PRO A 1 75 ? 19.284 1.697 -31.849 1.00 78.31 75 PRO A N 1
ATOM 588 C CA . PRO A 1 75 ? 20.178 1.243 -32.903 1.00 78.31 75 PRO A CA 1
ATOM 589 C C . PRO A 1 75 ? 19.620 -0.009 -33.586 1.00 78.31 75 PRO A C 1
ATOM 591 O O . PRO A 1 75 ? 19.243 -0.964 -32.909 1.00 78.31 75 PRO A O 1
ATOM 594 N N . SER A 1 76 ? 19.672 -0.069 -34.918 1.00 78.12 76 SER A N 1
ATOM 595 C CA . SER A 1 76 ? 19.127 -1.183 -35.718 1.00 78.12 76 SER A CA 1
ATOM 596 C C . SER A 1 76 ? 19.724 -2.565 -35.404 1.00 78.12 76 SER A C 1
ATOM 598 O O . SER A 1 76 ? 19.216 -3.576 -35.875 1.00 78.12 76 SER A O 1
ATOM 600 N N . ASN A 1 77 ? 20.813 -2.618 -34.633 1.00 83.69 77 ASN A N 1
ATOM 601 C CA . ASN A 1 77 ? 21.505 -3.840 -34.222 1.00 83.69 77 ASN A CA 1
ATOM 602 C C . ASN A 1 77 ? 20.977 -4.436 -32.898 1.00 83.69 77 ASN A C 1
ATOM 604 O O . ASN A 1 77 ? 21.536 -5.414 -32.408 1.00 83.69 77 ASN A O 1
ATOM 608 N N . ILE A 1 78 ? 19.964 -3.831 -32.268 1.00 82.12 78 ILE A N 1
ATOM 609 C CA . ILE A 1 78 ? 19.398 -4.321 -31.003 1.00 82.12 78 ILE A CA 1
ATOM 610 C C . ILE A 1 78 ? 18.027 -4.951 -31.279 1.00 82.12 78 ILE A C 1
ATOM 612 O O . ILE A 1 78 ? 17.107 -4.238 -31.684 1.00 82.12 78 ILE A O 1
ATOM 616 N N . PRO A 1 79 ? 17.866 -6.272 -31.087 1.00 85.12 79 PRO A N 1
ATOM 617 C CA . PRO A 1 79 ? 16.576 -6.925 -31.255 1.00 85.12 79 PRO A CA 1
ATOM 618 C C . PRO A 1 79 ? 15.634 -6.600 -30.082 1.00 85.12 79 PRO A C 1
ATOM 620 O O . PRO A 1 79 ? 16.065 -6.229 -28.990 1.00 85.12 79 PRO A O 1
ATOM 623 N N . ALA A 1 80 ? 14.324 -6.746 -30.299 1.00 81.25 80 ALA A N 1
ATOM 624 C CA . ALA A 1 80 ? 13.307 -6.346 -29.321 1.00 81.25 80 ALA A CA 1
ATOM 625 C C . ALA A 1 80 ? 13.347 -7.154 -28.007 1.00 81.25 80 ALA A C 1
ATOM 627 O O . ALA A 1 80 ? 12.975 -6.634 -26.960 1.00 81.25 80 ALA A O 1
ATOM 628 N N . ASP A 1 81 ? 13.815 -8.404 -28.041 1.00 85.31 81 ASP A N 1
ATOM 629 C CA . ASP A 1 81 ? 13.967 -9.273 -26.866 1.00 85.31 81 ASP A CA 1
ATOM 630 C C . ASP A 1 81 ? 15.189 -8.920 -25.999 1.00 85.31 81 ASP A C 1
ATOM 632 O O . ASP A 1 81 ? 15.323 -9.418 -24.881 1.00 85.31 81 ASP A O 1
ATOM 636 N N . GLU A 1 82 ? 16.070 -8.044 -26.484 1.00 88.00 82 GLU A N 1
ATOM 637 C CA . GLU A 1 82 ? 17.179 -7.476 -25.713 1.00 88.00 82 GLU A CA 1
ATOM 638 C C . GLU A 1 82 ? 16.818 -6.138 -25.048 1.00 88.00 82 GLU A C 1
ATOM 640 O O . GLU A 1 82 ? 17.663 -5.546 -24.382 1.00 88.00 82 GLU A O 1
ATOM 645 N N . ILE A 1 83 ? 15.584 -5.646 -25.183 1.00 87.25 83 ILE A N 1
ATOM 646 C CA . ILE A 1 83 ? 15.149 -4.393 -24.554 1.00 87.25 83 ILE A CA 1
ATOM 647 C C . ILE A 1 83 ? 14.438 -4.707 -23.240 1.00 87.25 83 ILE A C 1
ATOM 649 O O . ILE A 1 83 ? 13.434 -5.419 -23.215 1.00 87.25 83 ILE A O 1
ATOM 653 N N . VAL A 1 84 ? 14.937 -4.146 -22.136 1.00 89.25 84 VAL A N 1
ATOM 654 C CA . VAL A 1 84 ? 14.338 -4.315 -20.807 1.00 89.25 84 VAL A CA 1
ATOM 655 C C . VAL A 1 84 ? 14.015 -2.961 -20.198 1.00 89.25 84 VAL A C 1
ATOM 657 O O . VAL A 1 84 ? 14.871 -2.086 -20.099 1.00 89.25 84 VAL A O 1
ATOM 660 N N . PHE A 1 85 ? 12.773 -2.815 -19.747 1.00 89.00 85 PHE A N 1
ATOM 661 C CA . PHE A 1 85 ? 12.318 -1.671 -18.968 1.00 89.00 85 PHE A CA 1
ATOM 662 C C . PHE A 1 85 ? 12.523 -1.976 -17.485 1.00 89.00 85 PHE A C 1
ATOM 664 O O . PHE A 1 85 ? 11.926 -2.915 -16.956 1.00 89.00 85 PHE A O 1
ATOM 671 N N . THR A 1 86 ? 13.363 -1.196 -16.811 1.00 89.50 86 THR A N 1
ATOM 672 C CA . THR A 1 86 ? 13.618 -1.346 -15.376 1.00 89.50 86 THR A CA 1
ATOM 673 C C . THR A 1 86 ? 13.136 -0.127 -14.603 1.00 89.50 86 THR A C 1
ATOM 675 O O . THR A 1 86 ? 13.259 1.018 -15.040 1.00 89.50 86 THR A O 1
ATOM 678 N N . VAL A 1 87 ? 12.546 -0.384 -13.439 1.00 88.88 87 VAL A N 1
ATOM 679 C CA . VAL A 1 87 ? 12.049 0.639 -12.521 1.00 88.88 87 VAL A CA 1
ATOM 680 C C . VAL A 1 87 ? 12.545 0.290 -11.130 1.00 88.88 87 VAL A C 1
ATOM 682 O O . VAL A 1 87 ? 12.259 -0.790 -10.614 1.00 88.88 87 VAL A O 1
ATOM 685 N N . ARG A 1 88 ? 13.239 1.230 -10.490 1.00 87.50 88 ARG A N 1
ATOM 686 C CA . ARG A 1 88 ? 13.623 1.110 -9.084 1.00 87.50 88 ARG A CA 1
ATOM 687 C C . ARG A 1 88 ? 12.624 1.855 -8.210 1.00 87.50 88 ARG A C 1
ATOM 689 O O . ARG A 1 88 ? 12.400 3.046 -8.397 1.00 87.50 88 ARG A O 1
ATOM 696 N N . ILE A 1 89 ? 12.044 1.164 -7.235 1.00 86.38 89 ILE A N 1
ATOM 697 C CA . ILE A 1 89 ? 11.153 1.765 -6.239 1.00 86.38 89 ILE A CA 1
ATOM 698 C C . ILE A 1 89 ? 11.793 1.557 -4.860 1.00 86.38 89 ILE A C 1
ATOM 700 O O . ILE A 1 89 ? 12.043 0.409 -4.494 1.00 86.38 89 ILE A O 1
ATOM 704 N N . PRO A 1 90 ? 12.039 2.618 -4.070 1.00 82.38 90 PRO A N 1
ATOM 705 C CA . PRO A 1 90 ? 11.862 4.036 -4.394 1.00 82.38 90 PRO A CA 1
ATOM 706 C C . PRO A 1 90 ? 12.996 4.590 -5.281 1.00 82.38 90 PRO A C 1
ATOM 708 O O . PRO A 1 90 ? 14.158 4.251 -5.081 1.00 82.38 90 PRO A O 1
ATOM 711 N N . ASN A 1 91 ? 12.679 5.498 -6.213 1.00 74.12 91 ASN A N 1
ATOM 712 C CA . ASN A 1 91 ? 13.677 6.277 -6.959 1.00 74.12 91 ASN A CA 1
ATOM 713 C C . ASN A 1 91 ? 13.734 7.711 -6.411 1.00 74.12 91 ASN A C 1
ATOM 715 O O . ASN A 1 91 ? 12.778 8.461 -6.580 1.00 74.12 91 ASN A O 1
ATOM 719 N N . GLY A 1 92 ? 14.806 8.083 -5.703 1.00 70.75 92 GLY A N 1
ATOM 720 C CA . GLY A 1 92 ? 14.939 9.428 -5.113 1.00 70.75 92 GLY A CA 1
ATOM 721 C C . GLY A 1 92 ? 13.919 9.759 -4.007 1.00 70.75 92 GLY A C 1
ATOM 722 O O . GLY A 1 92 ? 13.708 10.924 -3.671 1.00 70.75 92 GLY A O 1
ATOM 723 N N . HIS A 1 93 ? 13.259 8.747 -3.443 1.00 69.25 93 HIS A N 1
ATOM 724 C CA . HIS A 1 93 ? 12.249 8.873 -2.387 1.00 69.25 93 HIS A CA 1
ATOM 725 C C . HIS A 1 93 ? 12.691 8.115 -1.127 1.00 69.25 93 HIS A C 1
ATOM 727 O O . HIS A 1 93 ? 13.563 7.246 -1.227 1.00 69.25 93 HIS A O 1
ATOM 733 N N . PRO A 1 94 ? 12.136 8.431 0.063 1.00 71.25 94 PRO A N 1
ATOM 734 C CA . PRO A 1 94 ? 12.493 7.720 1.287 1.00 71.25 94 PRO A CA 1
ATOM 735 C C . PRO A 1 94 ? 12.295 6.212 1.123 1.00 71.25 94 PRO A C 1
ATOM 737 O O . PRO A 1 94 ? 11.345 5.769 0.472 1.00 71.25 94 PRO A O 1
ATOM 740 N N . GLN A 1 95 ? 13.212 5.441 1.712 1.00 80.06 95 GLN A N 1
ATOM 741 C CA . GLN A 1 95 ? 13.164 3.983 1.686 1.00 80.06 95 GLN A CA 1
ATOM 742 C C . GLN A 1 95 ? 11.816 3.477 2.203 1.00 80.06 95 GLN A C 1
ATOM 744 O O . GLN A 1 95 ? 11.268 3.999 3.178 1.00 80.06 95 GLN A O 1
ATOM 749 N N . ILE A 1 96 ? 11.292 2.451 1.535 1.00 85.38 96 ILE A N 1
ATOM 750 C CA . ILE A 1 96 ? 10.067 1.787 1.967 1.00 85.38 96 ILE A CA 1
ATOM 751 C C . ILE A 1 96 ? 10.367 1.061 3.278 1.00 85.38 96 ILE A C 1
ATOM 753 O O . ILE A 1 96 ? 11.377 0.372 3.410 1.00 85.38 96 ILE A O 1
ATOM 757 N N . SER A 1 97 ? 9.476 1.223 4.247 1.00 87.69 97 SER A N 1
ATOM 758 C CA . SER A 1 97 ? 9.566 0.604 5.565 1.00 87.69 97 SER A CA 1
ATOM 759 C C . SER A 1 97 ? 8.358 -0.292 5.824 1.00 87.69 97 SER A C 1
ATOM 761 O O . SER A 1 97 ? 7.372 -0.253 5.093 1.00 87.69 97 SER A O 1
ATOM 763 N N . ARG A 1 98 ? 8.385 -1.046 6.927 1.00 88.00 98 ARG A N 1
ATOM 764 C CA . ARG A 1 98 ? 7.245 -1.873 7.364 1.00 88.00 98 ARG A CA 1
ATOM 765 C C . ARG A 1 98 ? 5.991 -1.063 7.714 1.00 88.00 98 ARG A C 1
ATOM 767 O O . ARG A 1 98 ? 4.904 -1.619 7.759 1.00 88.00 98 ARG A O 1
ATOM 774 N N . TRP A 1 99 ? 6.126 0.244 7.937 1.00 87.69 99 TRP A N 1
ATOM 775 C CA . TRP A 1 99 ? 4.983 1.131 8.159 1.00 87.69 99 TRP A CA 1
ATOM 776 C C . TRP A 1 99 ? 4.205 1.422 6.870 1.00 87.69 99 TRP A C 1
ATOM 778 O O . TRP A 1 99 ? 3.052 1.852 6.916 1.00 87.69 99 TRP A O 1
ATOM 788 N N . ASN A 1 100 ? 4.811 1.173 5.710 1.00 88.69 100 ASN A N 1
ATOM 789 C CA . ASN A 1 100 ? 4.141 1.204 4.419 1.00 88.69 100 ASN A CA 1
ATOM 790 C C . ASN A 1 100 ? 3.494 -0.172 4.181 1.00 88.69 100 ASN A C 1
ATOM 792 O O . ASN A 1 100 ? 4.117 -1.068 3.622 1.00 88.69 100 ASN A O 1
ATOM 796 N N . GLN A 1 101 ? 2.257 -0.349 4.648 1.00 87.88 101 GLN A N 1
ATOM 797 C CA . GLN A 1 101 ? 1.579 -1.655 4.670 1.00 87.88 101 GLN A CA 1
ATOM 798 C C . GLN A 1 101 ? 1.266 -2.223 3.279 1.00 87.88 101 GLN A C 1
ATOM 800 O O . GLN A 1 101 ? 1.193 -3.437 3.115 1.00 87.88 101 GLN A O 1
ATOM 805 N N . TYR A 1 102 ? 1.097 -1.366 2.269 1.00 88.94 102 TYR A N 1
ATOM 806 C CA . TYR A 1 102 ? 0.899 -1.798 0.890 1.00 88.94 102 TYR A CA 1
ATOM 807 C C . TYR A 1 102 ? 1.655 -0.918 -0.107 1.00 88.94 102 TYR A C 1
ATOM 809 O O . TYR A 1 102 ? 1.897 0.274 0.119 1.00 88.94 102 TYR A O 1
ATOM 817 N N . LEU A 1 103 ? 1.971 -1.533 -1.246 1.00 86.81 103 LEU A N 1
ATOM 818 C CA . LEU A 1 103 ? 2.488 -0.902 -2.453 1.00 86.81 103 LEU A CA 1
ATOM 819 C C . LEU A 1 103 ? 1.635 -1.388 -3.628 1.00 86.81 103 LEU A C 1
ATOM 821 O O . LEU A 1 103 ? 1.628 -2.575 -3.944 1.00 86.81 103 LEU A O 1
ATOM 825 N N . LEU A 1 104 ? 0.929 -0.466 -4.275 1.00 89.00 104 LEU A N 1
ATOM 826 C CA . LEU A 1 104 ? 0.205 -0.723 -5.514 1.00 89.00 104 LEU A CA 1
ATOM 827 C C . LEU A 1 104 ? 0.995 -0.119 -6.671 1.00 89.00 104 LEU A C 1
ATOM 829 O O . LEU A 1 104 ? 1.308 1.069 -6.651 1.00 89.00 104 LEU A O 1
ATOM 833 N N . VAL A 1 105 ? 1.311 -0.928 -7.679 1.00 85.19 105 VAL A N 1
ATOM 834 C CA . VAL A 1 105 ? 2.064 -0.489 -8.858 1.00 85.19 105 VAL A CA 1
ATOM 835 C C . VAL A 1 105 ? 1.192 -0.633 -10.095 1.00 85.19 105 VAL A C 1
ATOM 837 O O . VAL A 1 105 ? 0.666 -1.707 -10.372 1.00 85.19 105 VAL A O 1
ATOM 840 N N . LEU A 1 106 ? 1.050 0.460 -10.836 1.00 85.00 106 LEU A N 1
ATOM 841 C CA . LEU A 1 106 ? 0.306 0.536 -12.085 1.00 85.00 106 LEU A CA 1
ATOM 842 C C . LEU A 1 106 ? 1.292 0.824 -13.214 1.00 85.00 106 LEU A C 1
ATOM 844 O O . LEU A 1 106 ? 1.880 1.904 -13.265 1.00 85.00 106 LEU A O 1
ATOM 848 N N . MET A 1 107 ? 1.475 -0.141 -14.108 1.00 79.50 107 MET A N 1
ATOM 849 C CA . MET A 1 107 ? 2.274 0.025 -15.318 1.00 79.50 107 MET A CA 1
ATOM 850 C C . MET A 1 107 ? 1.367 0.533 -16.438 1.00 79.50 107 MET A C 1
ATOM 852 O O . MET A 1 107 ? 0.427 -0.155 -16.830 1.00 79.50 107 MET A O 1
ATOM 856 N N . ASN A 1 108 ? 1.640 1.738 -16.932 1.00 77.44 108 ASN A N 1
ATOM 857 C CA . ASN A 1 108 ? 0.979 2.305 -18.100 1.00 77.44 108 ASN A CA 1
ATOM 858 C C . ASN A 1 108 ? 1.947 2.243 -19.275 1.00 77.44 108 ASN A C 1
ATOM 860 O O . ASN A 1 108 ? 3.117 2.604 -19.139 1.00 77.44 108 ASN A O 1
ATOM 864 N N . VAL A 1 109 ? 1.449 1.773 -20.412 1.00 74.50 109 VAL A N 1
ATOM 865 C CA . VAL A 1 109 ? 2.228 1.651 -21.638 1.00 74.50 109 VAL A CA 1
ATOM 866 C C . VAL A 1 109 ? 1.609 2.568 -22.675 1.00 74.50 109 VAL A C 1
ATOM 868 O O . VAL A 1 109 ? 0.491 2.323 -23.127 1.00 74.50 109 VAL A O 1
ATOM 871 N N . ASP A 1 110 ? 2.341 3.616 -23.028 1.00 72.31 110 ASP A N 1
ATOM 872 C CA . ASP A 1 110 ? 1.955 4.547 -24.078 1.00 72.31 110 ASP A CA 1
ATOM 873 C C . ASP A 1 110 ? 2.578 4.077 -25.393 1.00 72.31 110 ASP A C 1
ATOM 875 O O . ASP A 1 110 ? 3.787 3.845 -25.477 1.00 72.31 110 ASP A O 1
ATOM 879 N N . VAL A 1 111 ? 1.739 3.913 -26.416 1.00 70.19 111 VAL A N 1
ATOM 880 C CA . VAL A 1 111 ? 2.142 3.458 -27.751 1.00 70.19 111 VAL A CA 1
ATOM 881 C C . VAL A 1 111 ? 1.895 4.584 -28.744 1.00 70.19 111 VAL A C 1
ATOM 883 O O . VAL A 1 111 ? 0.758 5.020 -28.931 1.00 70.19 111 VAL A O 1
ATOM 886 N N . GLU A 1 112 ? 2.960 5.045 -29.393 1.00 68.25 112 GLU A N 1
ATOM 887 C CA . GLU A 1 112 ? 2.875 6.068 -30.434 1.00 68.25 112 GLU A CA 1
ATOM 888 C C . GLU A 1 112 ? 2.339 5.484 -31.755 1.00 68.25 112 GLU A C 1
ATOM 890 O O . GLU A 1 112 ? 2.691 4.371 -32.157 1.00 68.25 112 GLU A O 1
ATOM 895 N N . TYR A 1 113 ? 1.452 6.221 -32.433 1.00 62.34 113 TYR A N 1
ATOM 896 C CA . TYR A 1 113 ? 0.829 5.766 -33.678 1.00 62.34 113 TYR A CA 1
ATOM 897 C C . TYR A 1 113 ? 1.778 5.928 -34.871 1.00 62.34 113 TYR A C 1
ATOM 899 O O . TYR A 1 113 ? 2.125 7.043 -35.259 1.00 62.34 113 TYR A O 1
ATOM 907 N N . ASP A 1 114 ? 2.115 4.811 -35.513 1.00 64.31 114 ASP A N 1
ATOM 908 C CA . ASP A 1 114 ? 2.908 4.772 -36.741 1.00 64.31 114 ASP A CA 1
ATOM 909 C C . ASP A 1 114 ? 1.987 4.663 -37.972 1.00 64.31 114 ASP A C 1
ATOM 911 O O . ASP A 1 114 ? 1.205 3.719 -38.114 1.00 64.31 114 ASP A O 1
ATOM 915 N N . LYS A 1 115 ? 2.080 5.635 -38.891 1.00 62.62 115 LYS A N 1
ATOM 916 C CA . LYS A 1 115 ? 1.315 5.637 -40.153 1.00 62.62 115 LYS A CA 1
ATOM 917 C C . LYS A 1 115 ? 1.723 4.510 -41.101 1.00 62.62 115 LYS A C 1
ATOM 919 O O . LYS A 1 115 ? 0.897 4.100 -41.913 1.00 62.62 115 LYS A O 1
ATOM 924 N N . LEU A 1 116 ? 2.976 4.057 -41.037 1.00 58.28 116 LEU A N 1
ATOM 925 C CA . LEU A 1 116 ? 3.540 3.059 -41.949 1.00 58.28 116 LEU A CA 1
ATOM 926 C C . LEU A 1 116 ? 3.184 1.630 -41.529 1.00 58.28 116 LEU A C 1
ATOM 928 O O . LEU A 1 116 ? 3.207 0.717 -42.351 1.00 58.28 116 LEU A O 1
ATOM 932 N N . ARG A 1 117 ? 2.832 1.439 -40.254 1.00 61.22 117 ARG A N 1
ATOM 933 C CA . ARG A 1 117 ? 2.421 0.156 -39.677 1.00 61.22 117 ARG A CA 1
ATOM 934 C C . ARG A 1 117 ? 1.124 0.342 -38.889 1.00 61.22 117 ARG A C 1
ATOM 936 O O . ARG A 1 117 ? 1.153 0.322 -37.658 1.00 61.22 117 ARG A O 1
ATOM 943 N N . PRO A 1 118 ? -0.014 0.558 -39.577 1.00 62.94 118 PRO A N 1
ATOM 944 C CA . PRO A 1 118 ? -1.300 0.659 -38.907 1.00 62.94 118 PRO A CA 1
ATOM 945 C C . PRO A 1 118 ? -1.542 -0.623 -38.107 1.00 62.94 118 PRO A C 1
ATOM 947 O O . PRO A 1 118 ? -1.517 -1.723 -38.652 1.00 62.94 118 PRO A O 1
ATOM 950 N N . ASN A 1 119 ? -1.720 -0.465 -36.797 1.00 58.06 119 ASN A N 1
ATOM 951 C CA . ASN A 1 119 ? -1.950 -1.575 -35.883 1.00 58.06 119 ASN A CA 1
ATOM 952 C C . ASN A 1 119 ? -3.234 -2.323 -36.278 1.00 58.06 119 ASN A C 1
ATOM 954 O O . ASN A 1 119 ? -4.296 -1.701 -36.407 1.00 58.06 119 ASN A O 1
ATOM 958 N N . ASP A 1 120 ? -3.147 -3.644 -36.436 1.00 59.25 120 ASP A N 1
ATOM 959 C CA . ASP A 1 120 ? -4.326 -4.491 -36.564 1.00 59.25 120 ASP A CA 1
ATOM 960 C C . ASP A 1 120 ? -5.188 -4.334 -35.308 1.00 59.25 120 ASP A C 1
ATOM 962 O O . ASP A 1 120 ? -4.691 -4.313 -34.183 1.00 59.25 120 ASP A O 1
ATOM 966 N N . SER A 1 121 ? -6.505 -4.252 -35.492 1.00 56.31 121 SER A N 1
ATOM 967 C CA . SER A 1 121 ? -7.505 -4.036 -34.426 1.00 56.31 121 SER A CA 1
ATOM 968 C C . SER A 1 121 ? -7.494 -5.058 -33.266 1.00 56.31 121 SER A C 1
ATOM 970 O O . SER A 1 121 ? -8.310 -4.953 -32.352 1.00 56.31 121 SER A O 1
ATOM 972 N N . LYS A 1 122 ? -6.592 -6.049 -33.292 1.00 62.12 122 LYS A N 1
ATOM 973 C CA . LYS A 1 122 ? -6.432 -7.129 -32.311 1.00 62.12 122 LYS A CA 1
ATOM 974 C C . LYS A 1 122 ? -4.956 -7.470 -32.055 1.00 62.12 122 LYS A C 1
ATOM 976 O O . LYS A 1 122 ? -4.575 -8.637 -32.130 1.00 62.12 122 LYS A O 1
ATOM 981 N N . SER A 1 123 ? -4.107 -6.485 -31.777 1.00 71.31 123 SER A N 1
ATOM 982 C CA . SER A 1 123 ? -2.755 -6.783 -31.292 1.00 71.31 123 SER A CA 1
ATOM 983 C C . SER A 1 123 ? -2.750 -7.089 -29.797 1.00 71.31 123 SER A C 1
ATOM 985 O O . SER A 1 123 ? -3.399 -6.424 -28.989 1.00 71.31 123 SER A O 1
ATOM 987 N N . ASN A 1 124 ? -2.000 -8.125 -29.435 1.00 78.44 124 ASN A N 1
ATOM 988 C CA . ASN A 1 124 ? -1.733 -8.492 -28.054 1.00 78.44 124 ASN A CA 1
ATOM 989 C C . ASN A 1 124 ? -0.305 -8.078 -27.702 1.00 78.44 124 ASN A C 1
ATOM 991 O O . ASN A 1 124 ? 0.611 -8.268 -28.499 1.00 78.44 124 ASN A O 1
ATOM 995 N N . ILE A 1 125 ? -0.120 -7.553 -26.497 1.00 77.62 125 ILE A N 1
ATOM 996 C CA . ILE A 1 125 ? 1.185 -7.275 -25.910 1.00 77.62 125 ILE A CA 1
ATOM 997 C C . ILE A 1 125 ? 1.457 -8.284 -24.796 1.00 77.62 125 ILE A C 1
ATOM 999 O O . ILE A 1 125 ? 0.620 -8.502 -23.918 1.00 77.62 125 ILE A O 1
ATOM 1003 N N . SER A 1 126 ? 2.621 -8.924 -24.852 1.00 84.12 126 SER A N 1
ATOM 1004 C CA . SER A 1 126 ? 3.073 -9.883 -23.845 1.00 84.12 126 SER A CA 1
ATOM 1005 C C . SER A 1 126 ? 4.177 -9.266 -22.996 1.00 84.12 126 SER A C 1
ATOM 1007 O O . SER A 1 126 ? 5.155 -8.742 -23.522 1.00 84.12 126 SER A O 1
ATOM 1009 N N . TYR A 1 127 ? 4.028 -9.358 -21.680 1.00 83.38 127 TYR A N 1
ATOM 1010 C CA . TYR A 1 127 ? 4.956 -8.834 -20.691 1.00 83.38 127 TYR A CA 1
ATOM 1011 C C . TYR A 1 127 ? 5.582 -9.982 -19.902 1.00 83.38 127 TYR A C 1
ATOM 1013 O O . TYR A 1 127 ? 4.866 -10.764 -19.276 1.00 83.38 127 TYR A O 1
ATOM 1021 N N . ASN A 1 128 ? 6.915 -10.045 -19.886 1.00 89.31 128 ASN A N 1
ATOM 1022 C CA . ASN A 1 128 ? 7.666 -10.826 -18.904 1.00 89.31 128 ASN A CA 1
ATOM 1023 C C . ASN A 1 128 ? 8.082 -9.883 -17.776 1.00 89.31 128 ASN A C 1
ATOM 1025 O O . ASN A 1 128 ? 8.952 -9.035 -17.970 1.00 89.31 128 ASN A O 1
ATOM 1029 N N . VAL A 1 129 ? 7.435 -9.990 -16.618 1.00 89.38 129 VAL A N 1
ATOM 1030 C CA . VAL A 1 129 ? 7.643 -9.071 -15.495 1.00 89.38 129 VAL A CA 1
ATOM 1031 C C . VAL A 1 129 ? 8.264 -9.816 -14.326 1.00 89.38 129 VAL A C 1
ATOM 1033 O O . VAL A 1 129 ? 7.819 -10.900 -13.942 1.00 89.38 129 VAL A O 1
ATOM 1036 N N . ARG A 1 130 ? 9.281 -9.202 -13.715 1.00 91.38 130 ARG A N 1
ATOM 1037 C CA . ARG A 1 130 ? 9.893 -9.667 -12.468 1.00 91.38 130 ARG A CA 1
ATOM 1038 C C . ARG A 1 130 ? 9.900 -8.550 -11.446 1.00 91.38 130 ARG A C 1
ATOM 1040 O O . ARG A 1 130 ? 10.321 -7.438 -11.739 1.00 91.38 130 ARG A O 1
ATOM 1047 N N . LEU A 1 131 ? 9.473 -8.886 -10.238 1.00 90.75 131 LEU A N 1
ATOM 1048 C CA . LEU A 1 131 ? 9.547 -8.021 -9.076 1.00 90.75 131 LEU A CA 1
ATOM 1049 C C . LEU A 1 131 ? 10.554 -8.613 -8.100 1.00 90.75 131 LEU A C 1
ATOM 1051 O O . LEU A 1 131 ? 10.455 -9.786 -7.735 1.00 90.75 131 LEU A O 1
ATOM 1055 N N . GLY A 1 132 ? 11.513 -7.799 -7.678 1.00 91.12 132 GLY A N 1
ATOM 1056 C CA . GLY A 1 132 ? 12.509 -8.166 -6.683 1.00 91.12 132 GLY A CA 1
ATOM 1057 C C . GLY A 1 132 ? 12.614 -7.120 -5.586 1.00 91.12 132 GLY A C 1
ATOM 1058 O O . GLY A 1 132 ? 12.193 -5.979 -5.761 1.00 91.12 132 GLY A O 1
ATOM 1059 N N . TYR A 1 133 ? 13.188 -7.518 -4.455 1.00 90.31 133 TYR A N 1
ATOM 1060 C CA . TYR A 1 133 ? 13.559 -6.603 -3.381 1.00 90.31 133 TYR A CA 1
ATOM 1061 C C . TYR A 1 133 ? 15.037 -6.737 -3.051 1.00 90.31 133 TYR A C 1
ATOM 1063 O O . TYR A 1 133 ? 15.674 -7.753 -3.333 1.00 90.31 133 TYR A O 1
ATOM 1071 N N . THR A 1 134 ? 15.566 -5.699 -2.420 1.00 87.88 134 THR A N 1
ATOM 1072 C CA . THR A 1 134 ? 16.865 -5.730 -1.769 1.00 87.88 134 THR A CA 1
ATOM 1073 C C . THR A 1 134 ? 16.814 -4.840 -0.534 1.00 87.88 134 THR A C 1
ATOM 1075 O O . THR A 1 134 ? 16.195 -3.777 -0.552 1.00 87.88 134 THR A O 1
ATOM 1078 N N . ASN A 1 135 ? 17.449 -5.279 0.552 1.00 86.38 135 ASN A N 1
ATOM 1079 C CA . ASN A 1 135 ? 17.577 -4.475 1.772 1.00 86.38 135 ASN A CA 1
ATOM 1080 C C . ASN A 1 135 ? 18.810 -3.564 1.718 1.00 86.38 135 ASN A C 1
ATOM 1082 O O . ASN A 1 135 ? 18.901 -2.585 2.453 1.00 86.38 135 ASN A O 1
ATOM 1086 N N . ASN A 1 136 ? 19.779 -3.903 0.868 1.00 82.00 136 ASN A N 1
ATOM 1087 C CA . ASN A 1 136 ? 21.006 -3.151 0.689 1.00 82.00 136 ASN A CA 1
ATOM 1088 C C . ASN A 1 136 ? 21.363 -3.165 -0.796 1.00 82.00 136 ASN A C 1
ATOM 1090 O O . ASN A 1 136 ? 21.533 -4.226 -1.382 1.00 82.00 136 ASN A O 1
ATOM 1094 N N . LEU A 1 137 ? 21.534 -1.997 -1.407 1.00 71.50 137 LEU A N 1
ATOM 1095 C CA . LEU A 1 137 ? 21.885 -1.886 -2.830 1.00 71.50 137 LEU A CA 1
ATOM 1096 C C . LEU A 1 137 ? 23.218 -2.579 -3.188 1.00 71.50 137 LEU A C 1
ATOM 1098 O O . LEU A 1 137 ? 23.508 -2.785 -4.358 1.00 71.50 137 LEU A O 1
ATOM 1102 N N . LYS A 1 138 ? 24.026 -2.967 -2.191 1.00 66.44 138 LYS A N 1
ATOM 1103 C CA . LYS A 1 138 ? 25.246 -3.768 -2.374 1.00 66.44 138 LYS A CA 1
ATOM 1104 C C . LYS A 1 138 ? 24.994 -5.277 -2.512 1.00 66.44 138 LYS A C 1
ATOM 1106 O O . LYS A 1 138 ? 25.885 -5.987 -2.968 1.00 66.44 138 LYS A O 1
ATOM 1111 N N . THR A 1 139 ? 23.840 -5.784 -2.075 1.00 66.44 139 THR A N 1
ATOM 1112 C CA . THR A 1 139 ? 23.484 -7.211 -2.162 1.00 66.44 139 THR A CA 1
ATOM 1113 C C . THR A 1 139 ? 22.711 -7.513 -3.438 1.00 66.44 139 THR A C 1
ATOM 1115 O O . THR A 1 139 ? 21.985 -6.660 -3.946 1.00 66.44 139 THR A O 1
ATOM 1118 N N . SER A 1 140 ? 22.831 -8.746 -3.936 1.00 79.81 140 SER A N 1
ATOM 1119 C CA . SER A 1 140 ? 22.044 -9.220 -5.072 1.00 79.81 140 SER A CA 1
ATOM 1120 C C . SER A 1 140 ? 20.542 -9.160 -4.776 1.00 79.81 140 SER A C 1
ATOM 1122 O O . SER A 1 140 ? 20.090 -9.471 -3.674 1.00 79.81 140 SER A O 1
ATOM 1124 N N . TRP A 1 141 ? 19.766 -8.752 -5.778 1.00 87.94 141 TRP A N 1
ATOM 1125 C CA . TRP A 1 141 ? 18.309 -8.695 -5.709 1.00 87.94 141 TRP A CA 1
ATOM 1126 C C . TRP A 1 141 ? 17.697 -10.093 -5.543 1.00 87.94 141 TRP A C 1
ATOM 1128 O O . TRP A 1 141 ? 18.079 -11.047 -6.229 1.00 87.94 141 TRP A O 1
ATOM 1138 N N . SER A 1 142 ? 16.699 -10.197 -4.668 1.00 90.81 142 SER A N 1
ATOM 1139 C CA . SER A 1 142 ? 15.915 -11.412 -4.439 1.00 90.81 142 SER A CA 1
ATOM 1140 C C . SER A 1 142 ? 14.539 -11.317 -5.090 1.00 90.81 142 SER A C 1
ATOM 1142 O O . SER A 1 142 ? 13.852 -10.305 -4.954 1.00 90.81 142 SER A O 1
ATOM 1144 N N . LEU A 1 143 ? 14.124 -12.384 -5.776 1.00 91.69 143 LEU A N 1
ATOM 1145 C CA . LEU A 1 143 ? 12.827 -12.472 -6.449 1.00 91.69 143 LEU A CA 1
ATOM 1146 C C . LEU A 1 143 ? 11.674 -12.482 -5.430 1.00 91.69 143 LEU A C 1
ATOM 1148 O O . LEU A 1 143 ? 11.675 -13.293 -4.510 1.00 91.69 143 LEU A O 1
ATOM 1152 N N . ILE A 1 144 ? 10.677 -11.622 -5.639 1.00 91.69 144 ILE A N 1
ATOM 1153 C CA . ILE A 1 144 ? 9.384 -11.646 -4.935 1.00 91.69 144 ILE A CA 1
ATOM 1154 C C . ILE A 1 144 ? 8.362 -12.400 -5.777 1.00 91.69 144 ILE A C 1
ATOM 1156 O O . ILE A 1 144 ? 7.697 -13.312 -5.300 1.00 91.69 144 ILE A O 1
ATOM 1160 N N . ALA A 1 145 ? 8.229 -11.989 -7.038 1.00 91.56 145 ALA A N 1
ATOM 1161 C CA . ALA A 1 145 ? 7.220 -12.502 -7.947 1.00 91.56 145 ALA A CA 1
ATOM 1162 C C . ALA A 1 145 ? 7.699 -12.411 -9.397 1.00 91.56 145 ALA A C 1
ATOM 1164 O O . ALA A 1 145 ? 8.467 -11.520 -9.768 1.00 91.56 145 ALA A O 1
ATOM 1165 N N . LYS A 1 146 ? 7.208 -13.331 -10.224 1.00 92.75 146 LYS A N 1
ATOM 1166 C CA . LYS A 1 146 ? 7.357 -13.317 -11.677 1.00 92.75 146 LYS A CA 1
ATOM 1167 C C . LYS A 1 146 ? 5.980 -13.534 -12.297 1.00 92.75 146 LYS A C 1
ATOM 1169 O O . LYS A 1 146 ? 5.236 -14.384 -11.815 1.00 92.75 146 LYS A O 1
ATOM 1174 N N . ALA A 1 147 ? 5.677 -12.807 -13.365 1.00 90.12 147 ALA A N 1
ATOM 1175 C CA . ALA A 1 147 ? 4.465 -12.992 -14.149 1.00 90.12 147 ALA A CA 1
ATOM 1176 C C . ALA A 1 147 ? 4.784 -12.934 -15.648 1.00 90.12 147 ALA A C 1
ATOM 1178 O O . ALA A 1 147 ? 5.610 -12.131 -16.078 1.00 90.12 147 ALA A O 1
ATOM 1179 N N . ASP A 1 148 ? 4.123 -13.792 -16.420 1.00 90.75 148 ASP A N 1
ATOM 1180 C CA . ASP A 1 148 ? 4.162 -13.806 -17.882 1.00 90.75 148 ASP A CA 1
ATOM 1181 C C . ASP A 1 148 ? 2.724 -13.545 -18.363 1.00 90.75 148 ASP A C 1
ATOM 1183 O O . ASP A 1 148 ? 1.885 -14.442 -18.383 1.00 90.75 148 ASP A O 1
ATOM 1187 N N . GLU A 1 149 ? 2.415 -12.285 -18.667 1.00 86.56 149 GLU A N 1
ATOM 1188 C CA . GLU A 1 149 ? 1.048 -11.801 -18.889 1.00 86.56 149 GLU A CA 1
ATOM 1189 C C . GLU A 1 149 ? 0.878 -11.322 -20.324 1.00 86.56 149 GLU A C 1
ATOM 1191 O O . GLU A 1 149 ? 1.692 -10.555 -20.826 1.00 86.56 149 GLU A O 1
ATOM 1196 N N . THR A 1 150 ? -0.206 -11.721 -20.986 1.00 87.25 150 THR A N 1
ATOM 1197 C CA . THR A 1 150 ? -0.548 -11.216 -22.321 1.00 87.25 150 THR A CA 1
ATOM 1198 C C . THR A 1 150 ? -1.854 -10.445 -22.250 1.00 87.25 150 THR A C 1
ATOM 1200 O O . THR A 1 150 ? -2.858 -10.955 -21.754 1.00 87.25 150 THR A O 1
ATOM 1203 N N . ARG A 1 151 ? -1.841 -9.198 -22.719 1.00 80.19 151 ARG A N 1
ATOM 1204 C CA . ARG A 1 151 ? -2.981 -8.281 -22.664 1.00 80.19 151 ARG A CA 1
ATOM 1205 C C . ARG A 1 151 ? -3.308 -7.765 -24.067 1.00 80.19 151 ARG A C 1
ATOM 1207 O O . ARG A 1 151 ? -2.384 -7.489 -24.828 1.00 80.19 151 ARG A O 1
ATOM 1214 N N . PRO A 1 152 ? -4.591 -7.623 -24.430 1.00 77.38 152 PRO A N 1
ATOM 1215 C CA . PRO A 1 152 ? -4.965 -6.967 -25.677 1.00 77.38 152 PRO A CA 1
ATOM 1216 C C . PRO A 1 152 ? -4.651 -5.467 -25.601 1.00 77.38 152 PRO A C 1
ATOM 1218 O O . PRO A 1 152 ? -4.902 -4.820 -24.582 1.00 77.38 152 PRO A O 1
ATOM 1221 N N . LEU A 1 153 ? -4.116 -4.904 -26.683 1.00 69.31 153 LEU A N 1
ATOM 1222 C CA . LEU A 1 153 ? -3.909 -3.466 -26.821 1.00 69.31 153 LEU A CA 1
ATOM 1223 C C . LEU A 1 153 ? -5.219 -2.807 -27.259 1.00 69.31 153 LEU A C 1
ATOM 1225 O O . LEU A 1 153 ? -5.633 -2.888 -28.415 1.00 69.31 153 LEU A O 1
ATOM 1229 N N . HIS A 1 154 ? -5.880 -2.132 -26.323 1.00 65.00 154 HIS A N 1
ATOM 1230 C CA . HIS A 1 154 ? -7.048 -1.311 -26.621 1.00 65.00 154 HIS A CA 1
ATOM 1231 C C . HIS A 1 154 ? -6.604 0.094 -27.043 1.00 65.00 154 HIS A C 1
ATOM 1233 O O . HIS A 1 154 ? -6.508 1.002 -26.223 1.00 65.00 154 HIS A O 1
ATOM 1239 N N . CYS A 1 155 ? -6.321 0.277 -28.333 1.00 63.72 155 CYS A N 1
ATOM 1240 C CA . CYS A 1 155 ? -5.983 1.586 -28.890 1.00 63.72 155 CYS A CA 1
ATOM 1241 C C . CYS A 1 155 ? -7.259 2.365 -29.248 1.00 63.72 155 CYS A C 1
ATOM 1243 O O . CYS A 1 155 ? -7.998 1.971 -30.152 1.00 63.72 155 CYS A O 1
ATOM 1245 N N . SER A 1 156 ? -7.507 3.497 -28.588 1.00 58.09 156 SER A N 1
ATOM 1246 C CA . SER A 1 156 ? -8.486 4.493 -29.035 1.00 58.09 156 SER A CA 1
ATOM 1247 C C . SER A 1 156 ? -7.762 5.623 -29.775 1.00 58.09 156 SER A C 1
ATOM 1249 O O . SER A 1 156 ? -6.742 6.134 -29.318 1.00 58.09 156 SER A O 1
ATOM 1251 N N . LYS A 1 157 ? -8.252 6.009 -30.959 1.00 57.97 157 LYS A N 1
ATOM 1252 C CA . LYS A 1 157 ? -7.680 7.137 -31.711 1.00 57.97 157 LYS A CA 1
ATOM 1253 C C . LYS A 1 157 ? -8.093 8.445 -31.029 1.00 57.97 157 LYS A C 1
ATOM 1255 O O . LYS A 1 157 ? -9.260 8.817 -31.099 1.00 57.97 157 LYS A O 1
ATOM 1260 N N . LEU A 1 158 ? -7.151 9.139 -30.395 1.00 56.81 158 LEU A N 1
ATOM 1261 C CA . LEU A 1 158 ? -7.325 10.534 -29.980 1.00 56.81 158 LEU A CA 1
ATOM 1262 C C . LEU A 1 158 ? -6.996 11.438 -31.174 1.00 56.81 158 LEU A C 1
ATOM 1264 O O . LEU A 1 158 ? -5.972 11.281 -31.837 1.00 56.81 158 LEU A O 1
ATOM 1268 N N . GLN A 1 159 ? -7.931 12.316 -31.519 1.00 47.66 159 GLN A N 1
ATOM 1269 C CA . GLN A 1 159 ? -7.926 13.061 -32.769 1.00 47.66 159 GLN A CA 1
ATOM 1270 C C . GLN A 1 159 ? -6.935 14.239 -32.749 1.00 47.66 159 GLN A C 1
ATOM 1272 O O . GLN A 1 159 ? -6.984 15.084 -31.864 1.00 47.66 159 GLN A O 1
ATOM 1277 N N . SER A 1 160 ? -6.093 14.267 -33.790 1.00 56.03 160 SER A N 1
ATOM 1278 C CA . SER A 1 160 ? -5.349 15.393 -34.380 1.00 56.03 160 SER A CA 1
ATOM 1279 C C . SER A 1 160 ? -4.412 16.232 -33.498 1.00 56.03 160 SER A C 1
ATOM 1281 O O . SER A 1 160 ? -4.789 17.312 -33.063 1.00 56.03 160 SER A O 1
ATOM 1283 N N . GLU A 1 161 ? -3.130 15.854 -33.461 1.00 38.88 161 GLU A N 1
ATOM 1284 C CA . GLU A 1 161 ? -2.036 16.801 -33.726 1.00 38.88 161 GLU A CA 1
ATOM 1285 C C . GLU A 1 161 ? -0.830 16.043 -34.308 1.00 38.88 161 GLU A C 1
ATOM 1287 O O . GLU A 1 161 ? -0.407 15.011 -33.791 1.00 38.88 161 GLU A O 1
ATOM 1292 N N . TYR A 1 162 ? -0.349 16.487 -35.470 1.00 43.12 162 TYR A N 1
ATOM 1293 C CA . TYR A 1 162 ? 0.659 15.786 -36.264 1.00 43.12 162 TYR A CA 1
ATOM 1294 C C . TYR A 1 162 ? 2.079 16.200 -35.858 1.00 43.12 162 TYR A C 1
ATOM 1296 O O . TYR A 1 162 ? 2.548 17.272 -36.231 1.00 43.12 162 TYR A O 1
ATOM 1304 N N . ARG A 1 163 ? 2.807 15.282 -35.223 1.00 29.75 163 ARG A N 1
ATOM 1305 C CA . ARG A 1 163 ? 4.246 15.062 -35.426 1.00 29.75 163 ARG A CA 1
ATOM 1306 C C . ARG A 1 163 ? 4.464 13.556 -35.372 1.00 29.75 163 ARG A C 1
ATOM 1308 O O . ARG A 1 163 ? 4.027 12.922 -34.427 1.00 29.75 163 ARG A O 1
ATOM 1315 N N . ILE A 1 164 ? 5.034 12.994 -36.429 1.00 37.25 164 ILE A N 1
ATOM 1316 C CA . ILE A 1 164 ? 5.254 11.554 -36.571 1.00 37.25 164 ILE A CA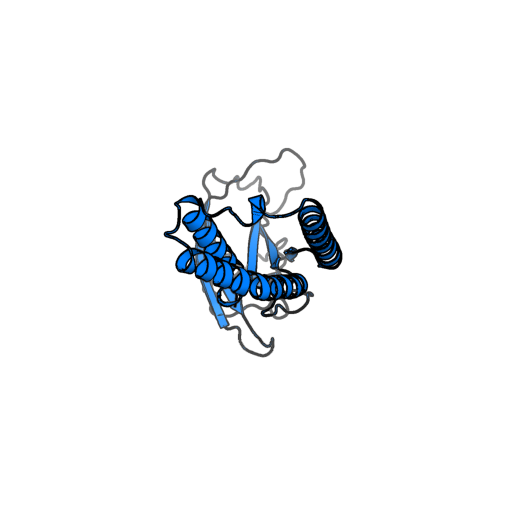 1
ATOM 1317 C C . ILE A 1 164 ? 6.714 11.389 -36.935 1.00 37.25 164 ILE A C 1
ATOM 1319 O O . ILE A 1 164 ? 7.147 11.975 -37.923 1.00 37.25 164 ILE A O 1
ATOM 1323 N N . ASP A 1 165 ? 7.441 10.647 -36.111 1.00 34.56 165 ASP A N 1
ATOM 1324 C CA . ASP A 1 165 ? 8.144 9.448 -36.557 1.00 34.56 165 ASP A CA 1
ATOM 1325 C C . ASP A 1 165 ? 8.615 8.643 -35.333 1.00 34.56 165 ASP A C 1
ATOM 1327 O O . ASP A 1 165 ? 9.040 9.211 -34.328 1.00 34.56 165 ASP A O 1
ATOM 1331 N N . ILE A 1 166 ? 8.584 7.312 -35.501 1.00 40.97 166 ILE A N 1
ATOM 1332 C CA . ILE A 1 166 ? 9.003 6.220 -34.597 1.00 40.97 166 ILE A CA 1
ATOM 1333 C C . ILE A 1 166 ? 7.897 5.720 -33.644 1.00 40.97 166 ILE A C 1
ATOM 1335 O O . ILE A 1 166 ? 7.367 6.445 -32.811 1.00 40.97 166 ILE A O 1
ATOM 1339 N N . ALA A 1 167 ? 7.556 4.429 -33.765 1.00 42.31 167 ALA A N 1
ATOM 1340 C CA . ALA A 1 167 ? 6.703 3.718 -32.812 1.00 42.31 167 ALA A CA 1
ATOM 1341 C C . ALA A 1 167 ? 7.457 3.560 -31.485 1.00 42.31 167 ALA A C 1
ATOM 1343 O O . ALA A 1 167 ? 8.150 2.566 -31.265 1.00 42.31 167 ALA A O 1
ATOM 1344 N N . ASN A 1 168 ? 7.355 4.562 -30.623 1.00 51.12 168 ASN A N 1
ATOM 1345 C CA . ASN A 1 168 ? 7.947 4.522 -29.301 1.00 51.12 168 ASN A CA 1
ATOM 1346 C C . ASN A 1 168 ? 6.960 3.879 -28.327 1.00 51.12 168 ASN A C 1
ATOM 1348 O O . ASN A 1 168 ? 5.786 4.254 -28.266 1.00 51.12 168 ASN A O 1
ATOM 1352 N N . ILE A 1 169 ? 7.448 2.899 -27.570 1.00 56.44 169 ILE A N 1
ATOM 1353 C CA . ILE A 1 169 ? 6.738 2.339 -26.424 1.00 56.44 169 ILE A CA 1
ATOM 1354 C C . ILE A 1 169 ? 7.329 3.005 -25.189 1.00 56.44 169 ILE A C 1
ATOM 1356 O O . ILE A 1 169 ? 8.465 2.715 -24.809 1.00 56.44 169 ILE A O 1
ATOM 1360 N N . TYR A 1 170 ? 6.570 3.896 -24.561 1.00 64.12 170 TYR A N 1
ATOM 1361 C CA . TYR A 1 170 ? 6.954 4.471 -23.278 1.00 64.12 170 TYR A CA 1
ATOM 1362 C C . TYR A 1 170 ? 6.280 3.674 -22.169 1.00 64.12 170 TYR A C 1
ATOM 1364 O O . TYR A 1 170 ? 5.063 3.505 -22.161 1.00 64.12 170 TYR A O 1
ATOM 1372 N N . SER A 1 171 ? 7.071 3.184 -21.216 1.00 63.28 171 SER A N 1
ATOM 1373 C CA . SER A 1 171 ? 6.534 2.581 -19.999 1.00 63.28 171 SER A CA 1
ATOM 1374 C C . SER A 1 171 ? 6.629 3.587 -18.863 1.00 63.28 171 SER A C 1
ATOM 1376 O O . SER A 1 171 ? 7.720 3.925 -18.395 1.00 63.28 171 SER A O 1
ATOM 1378 N N . PHE A 1 172 ? 5.474 4.047 -18.399 1.00 66.62 172 PHE A N 1
ATOM 1379 C CA . PHE A 1 172 ? 5.363 4.908 -17.239 1.00 66.62 172 PHE A CA 1
ATOM 1380 C C . PHE A 1 172 ? 4.673 4.169 -16.094 1.00 66.62 172 PHE A C 1
ATOM 1382 O O . PHE A 1 172 ? 3.546 3.685 -16.210 1.00 66.62 172 PHE A O 1
ATOM 1389 N N . THR A 1 173 ? 5.338 4.117 -14.948 1.00 76.19 173 THR A N 1
ATOM 1390 C CA . THR A 1 173 ? 4.886 3.344 -13.797 1.00 76.19 173 THR A CA 1
ATOM 1391 C C . THR A 1 173 ? 4.459 4.280 -12.675 1.00 76.19 173 THR A C 1
ATOM 1393 O O . THR A 1 173 ? 5.206 5.151 -12.242 1.00 76.19 173 THR A O 1
ATOM 1396 N N . GLN A 1 174 ? 3.249 4.100 -12.156 1.00 82.38 174 GLN A N 1
ATOM 1397 C CA . GLN A 1 174 ? 2.773 4.811 -10.970 1.00 82.38 174 GLN A CA 1
ATOM 1398 C C . GLN A 1 174 ? 2.833 3.875 -9.771 1.00 82.38 174 GLN A C 1
ATOM 1400 O O . GLN A 1 174 ? 2.262 2.789 -9.810 1.00 82.38 174 GLN A O 1
ATOM 1405 N N . GLY A 1 175 ? 3.512 4.290 -8.703 1.00 82.62 175 GLY A N 1
ATOM 1406 C CA . GLY A 1 175 ? 3.506 3.565 -7.436 1.00 82.62 175 GLY A CA 1
ATOM 1407 C C . GLY A 1 175 ? 2.716 4.330 -6.389 1.00 82.62 175 GLY A C 1
ATOM 1408 O O . GLY A 1 175 ? 2.995 5.491 -6.100 1.00 82.62 175 GLY A O 1
ATOM 1409 N N . ILE A 1 176 ? 1.726 3.671 -5.815 1.00 85.81 176 ILE A N 1
ATOM 1410 C CA . ILE A 1 176 ? 0.842 4.198 -4.788 1.00 85.81 176 ILE A CA 1
ATOM 1411 C C . ILE A 1 176 ? 1.198 3.485 -3.487 1.00 85.81 176 ILE A C 1
ATOM 1413 O O . ILE A 1 176 ? 1.093 2.262 -3.393 1.00 85.81 176 ILE A O 1
ATOM 1417 N N . LEU A 1 177 ? 1.640 4.252 -2.491 1.00 87.12 177 LEU A N 1
ATOM 1418 C CA . LEU A 1 177 ? 2.049 3.729 -1.191 1.00 87.12 177 LEU A CA 1
ATOM 1419 C C . LEU A 1 177 ? 1.208 4.332 -0.077 1.00 87.12 177 LEU A C 1
ATOM 1421 O O . LEU A 1 177 ? 0.945 5.540 -0.065 1.00 87.12 177 LEU A O 1
ATOM 1425 N N . GLN A 1 178 ? 0.866 3.504 0.907 1.00 87.88 178 GLN A N 1
ATOM 1426 C CA . GLN A 1 178 ? 0.396 4.009 2.191 1.00 87.88 178 GLN A CA 1
ATOM 1427 C C . GLN A 1 178 ? 1.517 4.785 2.881 1.00 87.88 178 GLN A C 1
ATOM 1429 O O . GLN A 1 178 ? 2.665 4.331 2.908 1.00 87.88 178 GLN A O 1
ATOM 1434 N N . GLN A 1 179 ? 1.208 5.947 3.452 1.00 90.38 179 GLN A N 1
ATOM 1435 C CA . GLN A 1 179 ? 2.203 6.719 4.191 1.00 90.38 179 GLN A CA 1
ATOM 1436 C C . GLN A 1 179 ? 2.453 6.097 5.565 1.00 90.38 179 GLN A C 1
ATOM 1438 O O . GLN A 1 179 ? 1.528 5.946 6.356 1.00 90.38 179 GLN A O 1
ATOM 1443 N N . GLY A 1 180 ? 3.716 5.798 5.881 1.00 87.62 180 GLY A N 1
ATOM 1444 C CA . GLY A 1 180 ? 4.073 5.171 7.157 1.00 87.62 180 GLY A CA 1
ATOM 1445 C C . GLY A 1 180 ? 3.651 5.982 8.385 1.00 87.62 180 GLY A C 1
ATOM 1446 O O . GLY A 1 180 ? 3.109 5.424 9.332 1.00 87.62 180 GLY A O 1
ATOM 1447 N N . ALA A 1 181 ? 3.798 7.307 8.332 1.00 89.12 181 ALA A N 1
ATOM 1448 C CA . ALA A 1 181 ? 3.367 8.196 9.411 1.00 89.12 181 ALA A CA 1
ATOM 1449 C C . ALA A 1 181 ? 1.837 8.214 9.604 1.00 89.12 181 ALA A C 1
ATOM 1451 O O . ALA A 1 181 ? 1.359 8.357 10.727 1.00 89.12 181 ALA A O 1
ATOM 1452 N N . PHE A 1 182 ? 1.055 8.027 8.531 1.00 90.38 182 PHE A N 1
ATOM 1453 C CA . PHE A 1 182 ? -0.391 7.842 8.665 1.00 90.38 182 PHE A CA 1
ATOM 1454 C C . PHE A 1 182 ? -0.694 6.515 9.368 1.00 90.38 182 PHE A C 1
ATOM 1456 O O . PHE A 1 182 ? -1.471 6.492 10.319 1.00 90.38 182 PHE A O 1
ATOM 1463 N N . THR A 1 183 ? -0.038 5.430 8.945 1.00 89.94 183 THR A N 1
ATOM 1464 C CA . THR A 1 183 ? -0.181 4.101 9.555 1.00 89.94 183 THR A CA 1
ATOM 1465 C C . THR A 1 183 ? 0.116 4.118 11.051 1.00 89.94 183 THR A C 1
ATOM 1467 O O . THR A 1 183 ? -0.609 3.507 11.830 1.00 89.94 183 THR A O 1
ATOM 1470 N N . GLU A 1 184 ? 1.161 4.829 11.469 1.00 89.12 184 GLU A N 1
ATOM 1471 C CA . GLU A 1 184 ? 1.537 4.940 12.877 1.00 89.12 184 GLU A CA 1
ATOM 1472 C C . GLU A 1 184 ? 0.421 5.583 13.713 1.00 89.12 184 GLU A C 1
ATOM 1474 O O . GLU A 1 184 ? -0.042 4.990 14.690 1.00 89.12 184 GLU A O 1
ATOM 1479 N N . ILE A 1 185 ? -0.075 6.751 13.290 1.00 89.56 185 ILE A N 1
ATOM 1480 C CA . ILE A 1 185 ? -1.178 7.451 13.969 1.00 89.56 185 ILE A CA 1
ATOM 1481 C C . ILE A 1 185 ? -2.438 6.578 13.980 1.00 89.56 185 ILE A C 1
ATOM 1483 O O . ILE A 1 185 ? -3.099 6.441 15.011 1.00 89.56 185 ILE A O 1
ATOM 1487 N N . TRP A 1 186 ? -2.756 5.952 12.849 1.00 87.81 186 TRP A N 1
ATOM 1488 C CA . TRP A 1 186 ? -3.915 5.081 12.692 1.00 87.81 186 TRP A CA 1
ATOM 1489 C C . TRP A 1 186 ? -3.887 3.887 13.657 1.00 87.81 186 TRP A C 1
ATOM 1491 O O . TRP A 1 186 ? -4.866 3.621 14.358 1.00 87.81 186 TRP A O 1
ATOM 1501 N N . LEU A 1 187 ? -2.739 3.215 13.774 1.00 87.69 187 LEU A N 1
ATOM 1502 C CA . LEU A 1 187 ? -2.559 2.091 14.692 1.00 87.69 187 LEU A CA 1
ATOM 1503 C C . LEU A 1 187 ? -2.623 2.522 16.161 1.00 87.69 187 LEU A C 1
ATOM 1505 O O . LEU A 1 187 ? -3.094 1.747 16.999 1.00 87.69 187 LEU A O 1
ATOM 1509 N N . ILE A 1 188 ? -2.183 3.739 16.496 1.00 88.69 188 ILE A N 1
ATOM 1510 C CA . ILE A 1 188 ? -2.344 4.303 17.844 1.00 88.69 188 ILE A CA 1
ATOM 1511 C C . ILE A 1 188 ? -3.830 4.507 18.154 1.00 88.69 188 ILE A C 1
ATOM 1513 O O . ILE A 1 188 ? -4.290 4.052 19.201 1.00 88.69 188 ILE A O 1
ATOM 1517 N N . ILE A 1 189 ? -4.594 5.116 17.239 1.00 87.44 189 ILE A N 1
ATOM 1518 C CA . ILE A 1 189 ? -6.039 5.341 17.410 1.00 87.44 189 ILE A CA 1
ATOM 1519 C C . ILE A 1 189 ? -6.766 4.014 17.651 1.00 87.44 189 ILE A C 1
ATOM 1521 O O . ILE A 1 189 ? -7.496 3.893 18.636 1.00 87.44 189 ILE A O 1
ATOM 1525 N N . LYS A 1 190 ? -6.509 2.998 16.819 1.00 88.38 190 LYS A N 1
ATOM 1526 C CA . LYS A 1 190 ? -7.087 1.653 16.979 1.00 88.38 190 LYS A CA 1
ATOM 1527 C C . LYS A 1 190 ? -6.717 0.997 18.308 1.00 88.38 190 LYS A C 1
ATOM 1529 O O . LYS A 1 190 ? -7.571 0.416 18.981 1.00 88.38 190 LYS A O 1
ATOM 1534 N N . SER A 1 191 ? -5.455 1.128 18.723 1.00 88.81 191 SER A N 1
ATOM 1535 C CA . SER A 1 191 ? -4.974 0.575 19.997 1.00 88.81 191 SER A CA 1
ATOM 1536 C C . SER A 1 191 ? -5.695 1.210 21.192 1.00 88.81 191 SER A C 1
ATOM 1538 O O . SER A 1 191 ? -6.130 0.503 22.100 1.00 88.81 191 SER A O 1
ATOM 1540 N N . VAL A 1 192 ? -5.864 2.537 21.177 1.00 88.12 192 VAL A N 1
ATOM 1541 C CA . VAL A 1 192 ? -6.580 3.270 22.231 1.00 88.12 192 VAL A CA 1
ATOM 1542 C C . VAL A 1 192 ? -8.067 2.914 22.227 1.00 88.12 192 VAL A C 1
ATOM 1544 O O . VAL A 1 192 ? -8.612 2.613 23.285 1.00 88.12 192 VAL A O 1
ATOM 1547 N N . ALA A 1 193 ? -8.722 2.883 21.063 1.00 88.44 193 ALA A N 1
ATOM 1548 C CA . ALA A 1 193 ? -10.135 2.515 20.950 1.00 88.44 193 ALA A CA 1
ATOM 1549 C C . ALA A 1 193 ? -10.403 1.108 21.510 1.00 88.44 193 ALA A C 1
ATOM 1551 O O . ALA A 1 193 ? -11.295 0.924 22.342 1.00 88.44 193 ALA A O 1
ATOM 1552 N N . THR A 1 194 ? -9.564 0.137 21.149 1.00 89.38 194 THR A N 1
ATOM 1553 C CA . THR A 1 194 ? -9.673 -1.252 21.616 1.00 89.38 194 THR A CA 1
ATOM 1554 C C . THR A 1 194 ? -9.590 -1.359 23.144 1.00 89.38 194 THR A C 1
ATOM 1556 O O . THR A 1 194 ? -10.360 -2.110 23.750 1.00 89.38 194 THR A O 1
ATOM 1559 N N . LEU A 1 195 ? -8.722 -0.565 23.789 1.00 90.38 195 LEU A N 1
ATOM 1560 C CA . LEU A 1 195 ? -8.585 -0.527 25.251 1.00 90.38 195 LEU A CA 1
ATOM 1561 C C . LEU A 1 195 ? -9.886 -0.110 25.957 1.00 90.38 195 LEU A C 1
ATOM 1563 O O . LEU A 1 195 ? -10.153 -0.579 27.061 1.00 90.38 195 LEU A O 1
ATOM 1567 N N . PHE A 1 196 ? -10.709 0.733 25.328 1.00 89.69 196 PHE A N 1
ATOM 1568 C CA . PHE A 1 196 ? -12.003 1.150 25.872 1.00 89.69 196 PHE A CA 1
ATOM 1569 C C . PHE A 1 196 ? -13.148 0.209 25.481 1.00 89.69 196 PHE A C 1
ATOM 1571 O O . PHE A 1 196 ? -14.007 -0.085 26.313 1.00 89.69 196 PHE A O 1
ATOM 1578 N N . ILE A 1 197 ? -13.173 -0.296 24.245 1.00 91.38 197 ILE A N 1
ATOM 1579 C CA . ILE A 1 197 ? -14.280 -1.130 23.752 1.00 91.38 197 ILE A CA 1
ATOM 1580 C C . ILE A 1 197 ? -14.312 -2.487 24.472 1.00 91.38 197 ILE A C 1
ATOM 1582 O O . ILE A 1 197 ? -15.384 -2.918 24.903 1.00 91.38 197 ILE A O 1
ATOM 1586 N N . ILE A 1 198 ? -13.160 -3.138 24.677 1.00 92.44 198 ILE A N 1
ATOM 1587 C CA . ILE A 1 198 ? -13.077 -4.447 25.351 1.00 92.44 198 ILE A CA 1
ATOM 1588 C C . ILE A 1 198 ? -13.765 -4.445 26.733 1.00 92.44 198 ILE A C 1
ATOM 1590 O O . ILE A 1 198 ? -14.681 -5.251 26.935 1.00 92.44 198 ILE A O 1
ATOM 1594 N N . PRO A 1 199 ? -13.406 -3.570 27.696 1.00 93.88 199 PRO A N 1
ATOM 1595 C CA . PRO A 1 199 ? -14.041 -3.571 29.011 1.00 93.88 199 PRO A CA 1
ATOM 1596 C C . PRO A 1 199 ? -15.525 -3.192 28.951 1.00 93.88 199 PRO A C 1
ATOM 1598 O O . PRO A 1 199 ? -16.308 -3.732 29.734 1.00 93.88 199 PRO A O 1
ATOM 1601 N N . ILE A 1 200 ? -15.941 -2.326 28.017 1.00 91.88 200 ILE A N 1
ATOM 1602 C CA . ILE A 1 200 ? -17.358 -1.983 27.818 1.00 91.88 200 ILE A CA 1
ATOM 1603 C C . ILE A 1 200 ? -18.149 -3.223 27.393 1.00 91.88 200 ILE A C 1
ATOM 1605 O O . ILE A 1 200 ? -19.167 -3.536 28.011 1.00 91.88 200 ILE A O 1
ATOM 1609 N N . VAL A 1 201 ? -17.666 -3.967 26.396 1.00 93.06 201 VAL A N 1
ATOM 1610 C CA . VAL A 1 201 ? -18.321 -5.184 25.894 1.00 93.06 201 VAL A CA 1
ATOM 1611 C C . VAL A 1 201 ? -18.338 -6.288 26.957 1.00 93.06 201 VAL A C 1
ATOM 1613 O O . VAL A 1 201 ? -19.360 -6.955 27.136 1.00 93.06 201 VAL A O 1
ATOM 1616 N N . ILE A 1 202 ? -17.251 -6.456 27.721 1.00 93.62 202 ILE A N 1
ATOM 1617 C CA . ILE A 1 202 ? -17.190 -7.413 28.838 1.00 93.62 202 ILE A CA 1
ATOM 1618 C C . ILE A 1 202 ? -18.200 -7.039 29.928 1.00 93.62 202 ILE A C 1
ATOM 1620 O O . ILE A 1 202 ? -18.983 -7.888 30.361 1.00 93.62 202 ILE A O 1
ATOM 1624 N N . LYS A 1 203 ? -18.226 -5.772 30.358 1.00 91.88 203 LYS A N 1
ATOM 1625 C CA . LYS A 1 203 ? -19.164 -5.295 31.382 1.00 91.88 203 LYS A CA 1
ATOM 1626 C C . LYS A 1 203 ? -20.612 -5.415 30.909 1.00 91.88 203 LYS A C 1
ATOM 1628 O O . LYS A 1 203 ? -21.463 -5.839 31.689 1.00 91.88 203 LYS A O 1
ATOM 1633 N N . PHE A 1 204 ? -20.882 -5.104 29.640 1.00 90.06 204 PHE A N 1
ATOM 1634 C CA . PHE A 1 204 ? -22.195 -5.270 29.016 1.00 90.06 204 PHE A CA 1
ATOM 1635 C C . PHE A 1 204 ? -22.649 -6.732 29.062 1.00 90.06 204 PHE A C 1
ATOM 1637 O O . PHE A 1 204 ? -23.739 -7.018 29.555 1.00 90.06 204 PHE A O 1
ATOM 1644 N N . ARG A 1 205 ? -21.774 -7.673 28.671 1.00 90.56 205 ARG A N 1
ATOM 1645 C CA . ARG A 1 205 ? -22.039 -9.115 28.776 1.00 90.56 205 ARG A CA 1
ATOM 1646 C C . ARG A 1 205 ? -22.379 -9.516 30.212 1.00 90.56 205 ARG A C 1
ATOM 1648 O O . ARG A 1 205 ? -23.437 -10.092 30.445 1.00 90.56 205 ARG A O 1
ATOM 1655 N N . ILE A 1 206 ? -21.506 -9.207 31.172 1.00 89.56 206 ILE A N 1
ATOM 1656 C CA . ILE A 1 206 ? -21.696 -9.585 32.584 1.00 89.56 206 ILE A CA 1
ATOM 1657 C C . ILE A 1 206 ? -23.016 -9.017 33.125 1.00 89.56 206 ILE A C 1
ATOM 1659 O O . ILE A 1 206 ? -23.763 -9.727 33.798 1.00 89.56 206 ILE A O 1
ATOM 1663 N N . SER A 1 207 ? -23.328 -7.758 32.804 1.00 85.75 207 SER A N 1
ATOM 1664 C CA . SER A 1 207 ? -24.552 -7.093 33.256 1.00 85.75 207 SER A CA 1
ATOM 1665 C C . SER A 1 207 ? -25.823 -7.764 32.737 1.00 85.75 207 SER A C 1
ATOM 1667 O O . SER A 1 207 ? -26.809 -7.828 33.471 1.00 85.75 207 SER A O 1
ATOM 1669 N N . ILE A 1 208 ? -25.823 -8.252 31.493 1.00 84.31 208 ILE A N 1
ATOM 1670 C CA . ILE A 1 208 ? -26.994 -8.917 30.912 1.00 84.31 208 ILE A CA 1
ATOM 1671 C C . ILE A 1 208 ? -27.216 -10.274 31.583 1.00 84.31 208 ILE A C 1
ATOM 1673 O O . ILE A 1 208 ? -28.279 -10.498 32.160 1.00 84.31 208 ILE A O 1
ATOM 1677 N N . TYR A 1 209 ? -26.194 -11.139 31.591 1.00 82.75 209 TYR A N 1
ATOM 1678 C CA . TYR A 1 209 ? -26.317 -12.515 32.093 1.00 82.75 209 TYR A CA 1
ATOM 1679 C C . TYR A 1 209 ? -26.602 -12.603 33.598 1.00 82.75 209 TYR A C 1
ATOM 1681 O O . TYR A 1 209 ? -27.176 -13.592 34.046 1.00 82.75 209 TYR A O 1
ATOM 1689 N N . LYS A 1 210 ? -26.220 -11.590 34.386 1.00 83.44 210 LYS A N 1
ATOM 1690 C CA . LYS A 1 210 ? -26.476 -11.576 35.833 1.00 83.44 210 LYS A CA 1
ATOM 1691 C C . LYS A 1 210 ? -27.932 -11.249 36.185 1.00 83.44 210 LYS A C 1
ATOM 1693 O O . LYS A 1 210 ? -28.424 -11.731 37.198 1.00 83.44 210 LYS A O 1
ATOM 1698 N N . ASN A 1 211 ? -28.608 -10.431 35.376 1.00 76.50 211 ASN A N 1
ATOM 1699 C CA . ASN A 1 211 ? -29.917 -9.874 35.728 1.00 76.50 211 ASN A CA 1
ATOM 1700 C C . ASN A 1 211 ? -31.095 -10.531 34.989 1.00 76.50 211 ASN A C 1
ATOM 1702 O O . ASN A 1 211 ? -32.211 -10.483 35.505 1.00 76.50 211 ASN A O 1
ATOM 1706 N N . ARG A 1 212 ? -30.894 -11.088 33.781 1.00 78.69 212 ARG A N 1
ATOM 1707 C CA . ARG A 1 212 ? -31.971 -11.684 32.960 1.00 78.69 212 ARG A CA 1
ATOM 1708 C C . ARG A 1 212 ? -31.449 -12.513 31.777 1.00 78.69 212 ARG A C 1
ATOM 1710 O O . ARG A 1 212 ? -30.274 -12.465 31.434 1.00 78.69 212 ARG A O 1
ATOM 1717 N N . GLN A 1 213 ? -32.353 -13.236 31.109 1.00 82.38 213 GLN A N 1
ATOM 1718 C CA . GLN A 1 213 ? -32.078 -13.830 29.795 1.00 82.38 213 GLN A CA 1
ATOM 1719 C C . GLN A 1 213 ? -31.980 -12.730 28.716 1.00 82.38 213 GLN A C 1
ATOM 1721 O O . GLN A 1 213 ? -32.830 -11.833 28.703 1.00 82.38 213 GLN A O 1
ATOM 1726 N N . PRO A 1 214 ? -30.984 -12.788 27.811 1.00 81.62 214 PRO A N 1
ATOM 1727 C CA . PRO A 1 214 ? -30.743 -11.743 26.821 1.00 81.62 214 PRO A CA 1
ATOM 1728 C C . PRO A 1 214 ? -31.829 -11.703 25.743 1.00 81.62 214 PRO A C 1
ATOM 1730 O O . PRO A 1 214 ? -32.108 -12.722 25.099 1.00 81.62 214 PRO A O 1
ATOM 1733 N N . GLN A 1 215 ? -32.371 -10.511 25.489 1.00 87.81 215 GLN A N 1
ATOM 1734 C CA . GLN A 1 215 ? -33.288 -10.261 24.371 1.00 87.81 215 GLN A CA 1
ATOM 1735 C C . GLN A 1 215 ? -32.544 -10.245 23.023 1.00 87.81 215 GLN A C 1
ATOM 1737 O O . GLN A 1 215 ? -31.324 -10.075 22.977 1.00 87.81 215 GLN A O 1
ATOM 1742 N N . LEU A 1 216 ? -33.273 -10.384 21.906 1.00 87.81 216 LEU A N 1
ATOM 1743 C CA . LEU A 1 216 ? -32.679 -10.399 20.559 1.00 87.81 216 LEU A CA 1
ATOM 1744 C C . LEU A 1 216 ? -31.821 -9.150 20.290 1.00 87.81 216 LEU A C 1
ATOM 1746 O O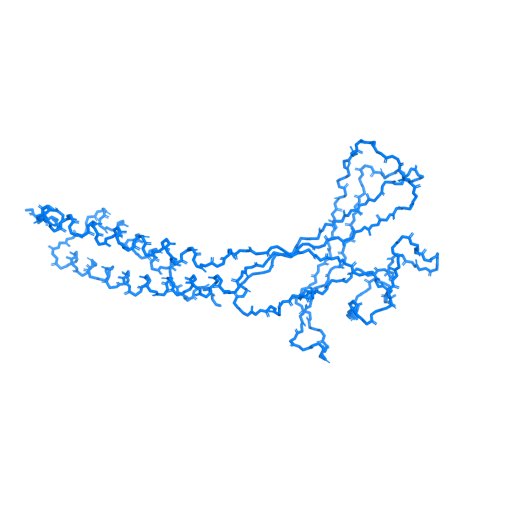 . LEU A 1 216 ? -30.699 -9.269 19.804 1.00 87.81 216 LEU A O 1
ATOM 1750 N N . PHE A 1 217 ? -32.312 -7.971 20.677 1.00 87.31 217 PHE A N 1
ATOM 1751 C CA . PHE A 1 217 ? -31.596 -6.706 20.502 1.00 87.31 217 PHE A CA 1
ATOM 1752 C C . PHE A 1 217 ? -30.281 -6.647 21.300 1.00 87.31 217 PHE A C 1
ATOM 1754 O O . PHE A 1 217 ? -29.257 -6.216 20.779 1.00 87.31 217 PHE A O 1
ATOM 1761 N N . GLU A 1 218 ? -30.262 -7.153 22.537 1.00 88.31 218 GLU A N 1
ATOM 1762 C CA . GLU A 1 218 ? -29.044 -7.211 23.359 1.00 88.31 218 GLU A CA 1
ATOM 1763 C C . GLU A 1 218 ? -27.995 -8.158 22.758 1.00 88.31 218 GLU A C 1
ATOM 1765 O O . GLU A 1 218 ? -26.799 -7.866 22.797 1.00 88.31 218 GLU A O 1
ATOM 1770 N N . ARG A 1 219 ? -28.433 -9.267 22.140 1.00 88.75 219 ARG A N 1
ATOM 1771 C CA . ARG A 1 219 ? -27.543 -10.174 21.396 1.00 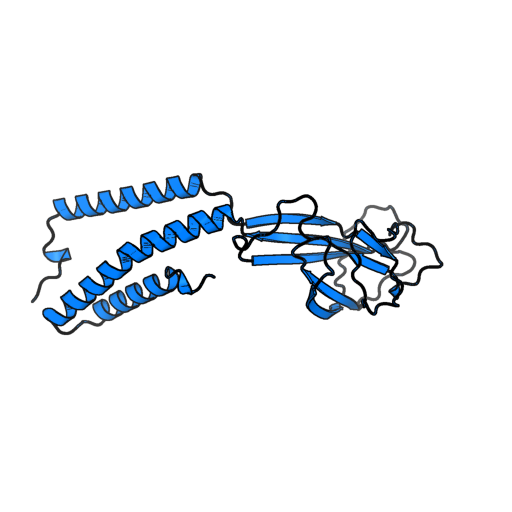88.75 219 ARG A CA 1
ATOM 1772 C C . ARG A 1 219 ? -26.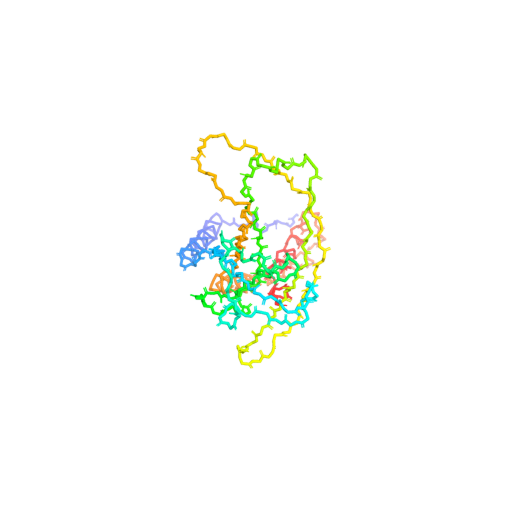963 -9.502 20.152 1.00 88.75 219 ARG A C 1
ATOM 1774 O O . ARG A 1 219 ? -25.775 -9.668 19.890 1.00 88.75 219 ARG A O 1
ATOM 1781 N N . MET A 1 220 ? -27.769 -8.725 19.425 1.00 92.94 220 MET A N 1
ATOM 1782 C CA . MET A 1 220 ? -27.304 -7.941 18.274 1.00 92.94 220 MET A CA 1
ATOM 1783 C C . MET A 1 220 ? -26.271 -6.887 18.692 1.00 92.94 220 MET A C 1
ATOM 1785 O O . MET A 1 220 ? -25.210 -6.808 18.080 1.00 92.94 220 MET A O 1
ATOM 1789 N N . LEU A 1 221 ? -26.523 -6.134 19.769 1.00 91.62 221 LEU A N 1
ATOM 1790 C CA . LEU A 1 221 ? -25.566 -5.158 20.307 1.00 91.62 221 LEU A CA 1
ATOM 1791 C C . LEU A 1 221 ? -24.264 -5.812 20.781 1.00 91.62 221 LEU A C 1
ATOM 1793 O O . LEU A 1 221 ? -23.182 -5.275 20.555 1.00 91.62 221 LEU A O 1
ATOM 1797 N N . TYR A 1 222 ? -24.351 -6.982 21.415 1.00 92.19 222 TYR A N 1
ATOM 1798 C CA . TYR A 1 222 ? -23.167 -7.730 21.826 1.00 92.19 222 TYR A CA 1
ATOM 1799 C C . TYR A 1 222 ? -22.349 -8.219 20.621 1.00 92.19 222 TYR A C 1
ATOM 1801 O O . TYR A 1 222 ? -21.127 -8.079 20.618 1.00 92.19 222 TYR A O 1
ATOM 1809 N N . ALA A 1 223 ? -23.010 -8.726 19.574 1.00 93.81 223 ALA A N 1
ATOM 1810 C CA . ALA A 1 223 ? -22.355 -9.114 18.325 1.00 93.81 223 ALA A CA 1
ATOM 1811 C C . ALA A 1 223 ? -21.694 -7.914 17.627 1.00 93.81 223 ALA A C 1
ATOM 1813 O O . ALA A 1 223 ? -20.555 -8.025 17.176 1.00 93.81 223 ALA A O 1
ATOM 1814 N N . LEU A 1 224 ? -22.360 -6.753 17.615 1.00 94.19 224 LEU A N 1
ATOM 1815 C CA . LEU A 1 224 ? -21.783 -5.505 17.114 1.00 94.19 224 LEU A CA 1
ATOM 1816 C C . LEU A 1 224 ? -20.523 -5.125 17.905 1.00 94.19 224 LEU A C 1
ATOM 1818 O O . LEU A 1 224 ? -19.486 -4.858 17.304 1.00 94.19 224 LEU A O 1
ATOM 1822 N N . GLY A 1 225 ? -20.572 -5.183 19.238 1.00 93.31 225 GLY A N 1
ATOM 1823 C CA . GLY A 1 225 ? -19.412 -4.926 20.093 1.00 93.31 225 GLY A CA 1
ATOM 1824 C C . GLY A 1 225 ? -18.237 -5.871 19.824 1.00 93.31 225 GLY A C 1
ATOM 1825 O O . GLY A 1 225 ? -17.097 -5.421 19.751 1.00 93.31 225 GLY A O 1
ATOM 1826 N N . ILE A 1 226 ? -18.499 -7.166 19.613 1.00 93.25 226 ILE A N 1
ATOM 1827 C CA . ILE A 1 226 ? -17.460 -8.131 19.217 1.00 93.25 226 ILE A CA 1
ATOM 1828 C C . ILE A 1 226 ? -16.879 -7.773 17.846 1.00 93.25 226 ILE A C 1
ATOM 1830 O O . ILE A 1 226 ? -15.662 -7.775 17.690 1.00 93.25 226 ILE A O 1
ATOM 1834 N N . SER A 1 227 ? -17.723 -7.445 16.864 1.00 93.19 227 SER A N 1
ATOM 1835 C CA . SER A 1 227 ? -17.257 -7.077 15.522 1.00 93.19 227 SER A CA 1
ATOM 1836 C C . SER A 1 227 ? -16.364 -5.832 15.538 1.00 93.19 227 SER A C 1
ATOM 1838 O O . SER A 1 227 ? -15.318 -5.839 14.896 1.00 93.19 227 SER A O 1
ATOM 1840 N N . ALA A 1 228 ? -16.703 -4.821 16.346 1.00 90.88 228 ALA A N 1
ATOM 1841 C CA . ALA A 1 228 ? -15.870 -3.636 16.542 1.00 90.88 228 ALA A CA 1
ATOM 1842 C C . ALA A 1 228 ? -14.500 -3.996 17.138 1.00 90.88 228 ALA A C 1
ATOM 1844 O O . ALA A 1 228 ? -13.475 -3.583 16.607 1.00 90.88 228 ALA A O 1
ATOM 1845 N N . ILE A 1 229 ? -14.466 -4.850 18.173 1.00 91.44 229 ILE A N 1
ATOM 1846 C CA . ILE A 1 229 ? -13.200 -5.343 18.741 1.00 91.44 229 ILE A CA 1
ATOM 1847 C C . ILE A 1 229 ? -12.371 -6.058 17.673 1.00 91.44 229 ILE A C 1
ATOM 1849 O O . ILE A 1 229 ? -11.170 -5.841 17.615 1.00 91.44 229 ILE A O 1
ATOM 1853 N N . ILE A 1 230 ? -12.978 -6.897 16.830 1.00 90.50 230 ILE A N 1
ATOM 1854 C CA . ILE A 1 230 ? -12.252 -7.628 15.780 1.00 90.50 230 ILE A CA 1
ATOM 1855 C C . ILE A 1 230 ? -11.643 -6.666 14.752 1.00 90.50 230 ILE A C 1
ATOM 1857 O O . ILE A 1 230 ? -10.491 -6.851 14.370 1.00 90.50 230 ILE A O 1
ATOM 1861 N N . VAL A 1 231 ? -12.391 -5.646 14.323 1.00 88.38 231 VAL A N 1
ATOM 1862 C CA . VAL A 1 231 ? -11.933 -4.658 13.329 1.00 88.38 231 VAL A CA 1
ATOM 1863 C C . VAL A 1 231 ? -10.813 -3.762 13.876 1.00 88.38 231 VAL A C 1
ATOM 1865 O O . VAL A 1 231 ? -9.877 -3.428 13.143 1.00 88.38 231 VAL A O 1
ATOM 1868 N N . ASP A 1 232 ? -10.888 -3.390 15.154 1.00 86.88 232 ASP A N 1
ATOM 1869 C CA . ASP A 1 232 ? -9.901 -2.515 15.796 1.00 86.88 232 ASP A CA 1
ATOM 1870 C C . ASP A 1 232 ? -8.703 -3.282 16.376 1.00 86.88 232 ASP A C 1
ATOM 1872 O O . ASP A 1 232 ? -7.648 -2.692 16.636 1.00 86.88 232 ASP A O 1
ATOM 1876 N N . CYS A 1 233 ? -8.830 -4.599 16.565 1.00 82.38 233 CYS A N 1
ATOM 1877 C CA . CYS A 1 233 ? -7.769 -5.419 17.126 1.00 82.38 233 CYS A CA 1
ATOM 1878 C C . CYS A 1 233 ? -6.545 -5.422 16.208 1.00 82.38 233 CYS A C 1
ATOM 1880 O O . CYS A 1 233 ? -6.558 -5.910 15.078 1.00 82.38 233 CYS A O 1
ATOM 1882 N N . LYS A 1 234 ? -5.435 -4.948 16.772 1.00 70.31 234 LYS A N 1
ATOM 1883 C CA . LYS A 1 234 ? -4.129 -4.813 16.119 1.00 70.31 234 LYS A CA 1
ATOM 1884 C C . LYS A 1 234 ? -3.565 -6.124 15.547 1.00 70.31 234 LYS A C 1
ATOM 1886 O O . LYS A 1 234 ? -2.666 -6.080 14.716 1.00 70.31 234 LYS A O 1
ATOM 1891 N N . CYS A 1 235 ? -4.071 -7.282 15.978 1.00 54.56 235 CYS A N 1
ATOM 1892 C CA . CYS A 1 235 ? -3.559 -8.604 15.602 1.00 54.56 235 CYS A CA 1
ATOM 1893 C C . CYS A 1 235 ? -3.708 -8.964 14.113 1.00 54.56 235 CYS A C 1
ATOM 1895 O O . CYS A 1 235 ? -3.109 -9.948 13.695 1.00 54.56 235 CYS A O 1
ATOM 1897 N N . LEU A 1 236 ? -4.483 -8.209 13.328 1.00 49.84 236 LEU A N 1
ATOM 1898 C CA . LEU A 1 236 ? -4.708 -8.473 11.900 1.00 49.84 236 LEU A CA 1
ATOM 1899 C C . LEU A 1 236 ? -3.875 -7.596 10.945 1.00 49.84 236 LEU A C 1
ATOM 1901 O O . LEU A 1 236 ? -3.935 -7.819 9.741 1.00 49.84 236 LEU A O 1
ATOM 1905 N N . GLU A 1 237 ? -3.120 -6.609 11.443 1.00 53.91 237 GLU A N 1
ATOM 1906 C CA . GLU A 1 237 ? -2.487 -5.569 10.604 1.00 53.91 237 GLU A CA 1
ATOM 1907 C C . GLU A 1 237 ? -0.942 -5.579 10.592 1.00 53.91 237 GLU A C 1
ATOM 1909 O O . GLU A 1 237 ? -0.329 -4.568 10.230 1.00 53.91 237 GLU A O 1
ATOM 1914 N N . ILE A 1 238 ? -0.296 -6.694 10.965 1.00 43.59 238 ILE A N 1
ATOM 1915 C CA . ILE A 1 238 ? 1.171 -6.870 10.884 1.00 43.59 238 ILE A CA 1
ATOM 1916 C C . ILE A 1 238 ? 1.519 -8.155 10.139 1.00 43.59 238 ILE A C 1
ATOM 1918 O O . ILE A 1 238 ? 0.961 -9.207 10.517 1.00 43.59 238 ILE A O 1
#

InterPro domains:
  IPR009551 Protein wntless [PTHR13449] (1-161)
  IPR053936 Wntless, GOLD domain [PF21883] (49-159)

Organism: Trichoplax adhaerens (NCBI:txid10228)

pLDDT: mean 80.88, std 13.38, range [29.75, 95.56]

Secondary structure (DSSP, 8-state):
----HHHH--HHHHHHHHHHHHHHHHHHHHHHHHSPPSEEEEEEEPEEEE-SSTT---S---TTTS-B--GGG--TTS-GGGEEEE--SSSSSPPP-TT---EEEEEEEEEPPPSSSPPPTT-EEEEEEEEEE-SSTTSPPEEEEEEEEEEE----------------EEEEEEEEEE-HHHHHHHHHHHHHHHHHHHHHHHHHHHHHHHHSPPPHHHHHHHHHHHHHHHHH-GGG--

Radius of gyration: 28.75 Å; chains: 1; bounding box: 65×32×78 Å

Sequence (238 aa):
MSSIILETLSSKHLIAFSLLMLAAQISFIFIGLKAPSPTKAYKFTATTCKAHDKGRLKQWYDPDQCQEIDIRNIPSNIPADEIVFTVRIPNGHPQISRWNQYLLVLMNVDVEYDKLRPNDSKSNISYNVRLGYTNNLKTSWSLIAKADETRPLHCSKLQSEYRIDIANIYSFTQGILQQGAFTEIWLIIKSVATLFIIPIVIKFRISIYKNRQPQLFERMLYALGISAIIVDCKCLEI

Foldseek 3Di:
DPDDPVRVDDPVVVVVVVVVVVVVVVVVVVLVVPFDDQKDKDKWWWFKAFAPPQQPPPADDDNVPGHTDDLQCHPPPGDPSRIDTDTDPPDVDDDDDVLFLDKDKDKDKDWDADPVCHDDQWDKDWDWDWDWDDPDPPDGTDTDDTDTDIGTDPDDDDDDDDDDDDTGITIMMMMMIGDSRNSVSLLVVLVVVLVVLVVVLVVLVVVDVVPHDDDPVSVVVSVVSVVSNVVSPPPPRD